Protein AF-A0A955JYQ6-F1 (afdb_monomer)

Radius of gyration: 24.67 Å; Cα contacts (8 Å, |Δi|>4): 157; chains: 1; bounding box: 58×27×74 Å

Foldseek 3Di:
DLVVVLVVLLVVLVVLLVVLVVVCVDPQCCDDPNVVLSVLLVVLSVLLSVLSVLVSLQCVLCVQLCCLLPVQPPDDPDLVSVLVSLVS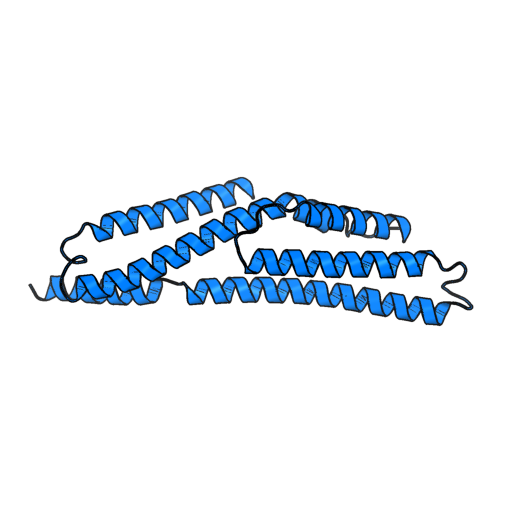SLVSLVSRPRRSNPLSVQLSVLSNVLSVVLNVLSVVLVPDPCCPPPCVVVNVVSVVVNVVSVVVNVVSVVVSVVVSVVSSVVSPSVVSVVVSVVVVVVVVVVD

Nearest PDB structures (foldseek):
  3ma9-assembly1_A  TM=2.637E-01  e=1.123E+00  Human immunodeficiency virus 1
  5xg2-assembly1_A  TM=2.713E-01  e=1.236E+00  Pyrococcus yayanosii CH1
  3zx6-assembly1_B  TM=3.551E-01  e=6.900E+00  Archaeoglobus fulgidus DSM 4304

Structure (mmCIF, N/CA/C/O backbone):
data_AF-A0A955JYQ6-F1
#
_entry.id   AF-A0A955JYQ6-F1
#
loop_
_atom_site.group_PDB
_atom_site.id
_atom_site.type_symbol
_atom_site.label_atom_id
_atom_site.label_alt_id
_atom_site.label_comp_id
_atom_site.label_asym_id
_atom_site.label_entity_id
_atom_site.label_seq_id
_atom_site.pdbx_PDB_ins_code
_atom_site.Cartn_x
_atom_site.Cartn_y
_atom_site.Cartn_z
_atom_site.occupancy
_atom_site.B_iso_or_equiv
_atom_site.auth_seq_id
_atom_site.auth_comp_id
_atom_site.auth_asym_id
_atom_site.auth_atom_id
_atom_site.pdbx_PDB_model_num
ATOM 1 N N . MET A 1 1 ? 5.463 18.786 4.053 1.00 80.88 1 MET A N 1
ATOM 2 C CA . MET A 1 1 ? 4.028 18.422 4.019 1.00 80.88 1 MET A CA 1
ATOM 3 C C . MET A 1 1 ? 3.867 16.965 4.426 1.00 80.88 1 MET A C 1
ATOM 5 O O . MET A 1 1 ? 3.330 16.742 5.495 1.00 80.88 1 MET A O 1
ATOM 9 N N . PHE A 1 2 ? 4.490 16.024 3.705 1.00 86.19 2 PHE A N 1
ATOM 10 C CA . PHE A 1 2 ? 4.443 14.586 4.009 1.00 86.19 2 PHE A CA 1
ATOM 11 C C . PHE A 1 2 ? 4.731 14.203 5.473 1.00 86.19 2 PHE A C 1
ATOM 13 O O . PHE A 1 2 ? 3.925 13.520 6.092 1.00 86.19 2 PHE A O 1
ATOM 20 N N . GLU A 1 3 ? 5.832 14.680 6.061 1.00 88.19 3 GLU A N 1
ATOM 21 C CA . GLU A 1 3 ? 6.167 14.360 7.461 1.00 88.19 3 GLU A CA 1
ATOM 22 C C . GLU A 1 3 ? 5.107 14.853 8.461 1.00 88.19 3 GLU A C 1
ATOM 24 O O . GLU A 1 3 ? 4.821 14.177 9.450 1.00 88.19 3 GLU A O 1
ATOM 29 N N . ASN A 1 4 ? 4.487 16.009 8.191 1.00 91.38 4 ASN A N 1
ATOM 30 C CA . ASN A 1 4 ? 3.400 16.533 9.019 1.00 91.38 4 ASN A CA 1
ATOM 31 C C . ASN A 1 4 ? 2.146 15.661 8.888 1.00 91.38 4 ASN A C 1
ATOM 33 O O . ASN A 1 4 ? 1.488 15.409 9.894 1.0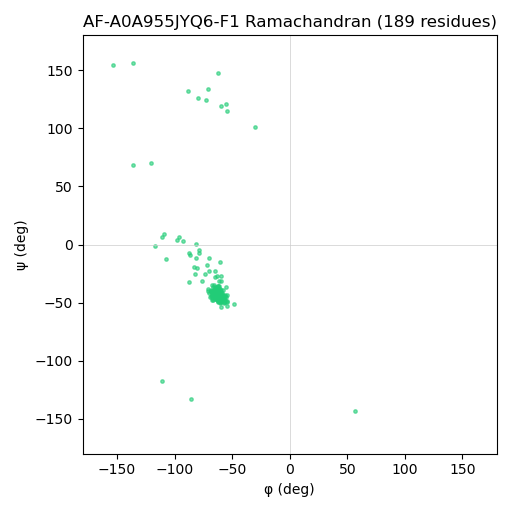0 91.38 4 ASN A O 1
ATOM 37 N N . ASP A 1 5 ? 1.848 15.170 7.683 1.00 90.75 5 ASP A N 1
ATOM 38 C CA . ASP A 1 5 ? 0.702 14.292 7.426 1.00 90.75 5 ASP A CA 1
ATOM 39 C C . ASP A 1 5 ? 0.895 12.925 8.104 1.00 90.75 5 ASP A C 1
ATOM 41 O O . ASP A 1 5 ? -0.004 12.435 8.786 1.00 90.75 5 ASP A O 1
ATOM 45 N N . VAL A 1 6 ? 2.100 12.346 8.009 1.00 91.62 6 VAL A N 1
ATOM 46 C CA . VAL A 1 6 ? 2.487 11.115 8.721 1.00 91.62 6 VAL A CA 1
ATOM 47 C C . VAL A 1 6 ? 2.349 11.290 10.232 1.00 91.62 6 VAL A C 1
ATOM 49 O O . VAL A 1 6 ? 1.795 10.425 10.915 1.00 91.62 6 VAL A O 1
ATOM 52 N N . LYS A 1 7 ? 2.827 12.416 10.771 1.00 92.50 7 LYS A N 1
ATOM 53 C CA . LYS A 1 7 ? 2.705 12.726 12.197 1.00 92.50 7 LYS A CA 1
ATOM 54 C C . LYS A 1 7 ? 1.239 12.842 12.621 1.00 92.50 7 LYS A C 1
ATOM 56 O O . LYS A 1 7 ? 0.848 12.198 13.591 1.00 92.50 7 LYS A O 1
ATOM 61 N N . ALA A 1 8 ? 0.433 13.605 11.884 1.00 94.50 8 ALA A N 1
ATOM 62 C CA . ALA A 1 8 ? -0.986 13.783 12.177 1.00 94.50 8 ALA A CA 1
ATOM 63 C C . ALA A 1 8 ? -1.753 12.450 12.138 1.00 94.50 8 ALA A C 1
ATOM 65 O O . ALA A 1 8 ? -2.573 12.183 13.016 1.00 94.50 8 ALA A O 1
ATOM 66 N N . ALA A 1 9 ? -1.447 11.580 11.169 1.00 93.06 9 ALA A N 1
ATOM 67 C CA . ALA A 1 9 ? -2.050 10.255 11.070 1.00 93.06 9 ALA A CA 1
ATOM 68 C C . ALA A 1 9 ? -1.712 9.371 12.287 1.00 93.06 9 ALA A C 1
ATOM 70 O O . ALA A 1 9 ? -2.611 8.759 12.867 1.00 93.06 9 ALA A O 1
ATOM 71 N N . ARG A 1 10 ? -0.448 9.363 12.741 1.00 93.44 10 ARG A N 1
ATOM 72 C CA . ARG A 1 10 ? -0.033 8.629 13.956 1.00 93.44 10 ARG A CA 1
ATOM 73 C C . ARG A 1 10 ? -0.707 9.156 15.218 1.00 93.44 10 ARG A C 1
ATOM 75 O O . ARG A 1 10 ? -1.141 8.373 16.063 1.00 93.44 10 ARG A O 1
ATOM 82 N N . GLU A 1 11 ? -0.796 10.477 15.358 1.00 95.62 11 GLU A N 1
ATOM 83 C CA . GLU A 1 11 ? -1.472 11.112 16.493 1.00 95.62 11 GLU A CA 1
ATOM 84 C C . GLU A 1 11 ? -2.963 10.745 16.524 1.00 95.62 11 GLU A C 1
ATOM 86 O O . GLU A 1 11 ? -3.491 10.405 17.584 1.00 95.62 11 GLU A O 1
ATOM 91 N N . ALA A 1 12 ? -3.628 10.727 15.365 1.00 94.81 12 ALA A N 1
ATOM 92 C CA . ALA A 1 12 ? -5.022 10.309 15.248 1.00 94.81 12 ALA A CA 1
ATOM 93 C C . ALA A 1 12 ? -5.223 8.825 15.604 1.00 94.81 12 ALA A C 1
ATOM 95 O O . ALA A 1 12 ? -6.104 8.515 16.408 1.00 94.81 12 ALA A O 1
ATOM 96 N N . ALA A 1 13 ? -4.392 7.918 15.076 1.00 93.25 13 ALA A N 1
ATOM 97 C CA . ALA A 1 13 ? -4.449 6.488 15.398 1.00 93.25 13 ALA A CA 1
ATOM 98 C C . ALA A 1 13 ? -4.235 6.235 16.903 1.00 93.25 13 ALA A C 1
ATOM 100 O O . ALA A 1 13 ? -5.007 5.517 17.545 1.00 93.25 13 ALA A O 1
ATOM 101 N N . THR A 1 14 ? -3.256 6.924 17.499 1.00 94.25 14 THR A N 1
ATOM 102 C CA . THR A 1 14 ? -2.976 6.868 18.943 1.00 94.25 14 THR A CA 1
ATOM 103 C C . THR A 1 14 ? -4.163 7.362 19.769 1.00 94.25 14 THR A C 1
ATOM 105 O O . THR A 1 14 ? -4.529 6.744 20.771 1.00 94.25 14 THR A O 1
ATOM 108 N 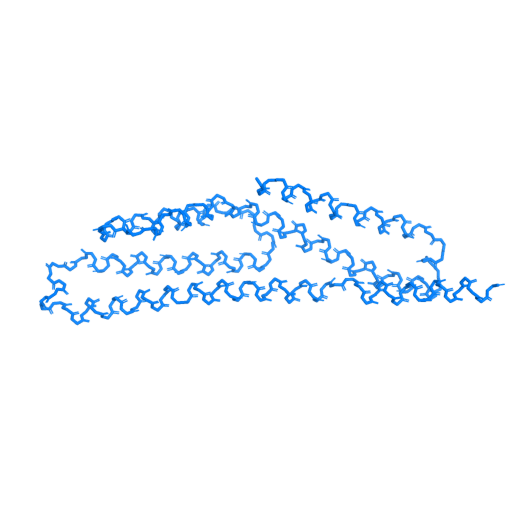N . LYS A 1 15 ? -4.796 8.463 19.348 1.00 96.44 15 LYS A N 1
ATOM 109 C CA . LYS A 1 15 ? -5.973 9.014 20.023 1.00 96.44 15 LYS A CA 1
ATOM 110 C C . LYS A 1 15 ? -7.153 8.042 19.980 1.00 96.44 15 LYS A C 1
ATOM 112 O O . LYS A 1 15 ? -7.737 7.783 21.026 1.00 96.44 15 LYS A O 1
ATOM 117 N N . VAL A 1 16 ? -7.458 7.465 18.815 1.00 94.94 16 VAL A N 1
ATOM 118 C CA . VAL A 1 16 ? -8.533 6.466 18.658 1.00 94.94 16 VAL A CA 1
ATOM 119 C C . VAL A 1 16 ? -8.301 5.266 19.575 1.00 94.94 16 VAL A C 1
ATOM 121 O O . VAL A 1 16 ? -9.221 4.831 20.268 1.00 94.94 16 VAL A O 1
ATOM 124 N N . LYS A 1 17 ? -7.064 4.761 19.633 1.00 94.38 17 LYS A N 1
ATOM 125 C CA . LYS A 1 17 ? -6.692 3.661 20.528 1.00 94.38 17 LYS A CA 1
ATOM 126 C C . LYS A 1 17 ? -6.933 4.013 22.000 1.00 94.38 17 LYS A C 1
ATOM 128 O O . LYS A 1 17 ? -7.592 3.253 22.704 1.00 94.38 17 LYS A O 1
ATOM 133 N N . SER A 1 18 ? -6.457 5.178 22.439 1.00 95.69 18 SER A N 1
ATOM 134 C CA . SER A 1 18 ? -6.624 5.660 23.817 1.00 95.69 18 SER A CA 1
ATOM 135 C C . SER A 1 18 ? -8.100 5.846 24.195 1.00 95.69 18 SER A C 1
ATOM 137 O O . SER A 1 18 ? -8.554 5.350 25.225 1.00 95.69 18 SER A O 1
ATOM 139 N N . GLU A 1 19 ? -8.895 6.484 23.332 1.00 95.75 19 GLU A N 1
ATOM 140 C CA . GLU A 1 19 ? -10.331 6.679 23.570 1.00 95.75 19 GLU A CA 1
ATOM 141 C C . GLU A 1 19 ? -11.095 5.345 23.621 1.00 95.75 19 GLU A C 1
ATOM 143 O O . GLU A 1 19 ? -11.983 5.173 24.461 1.00 95.75 19 GLU A O 1
ATOM 148 N N . ASN A 1 20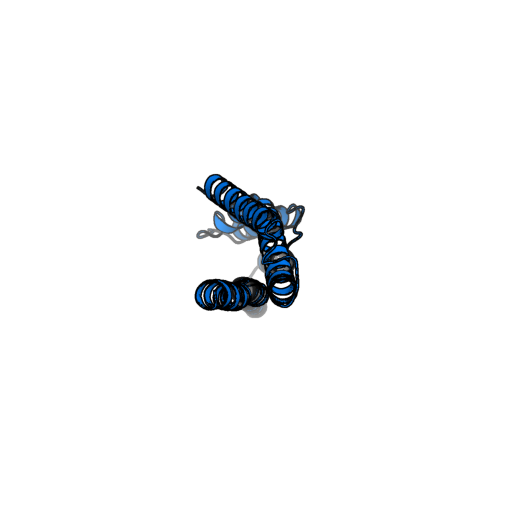 ? -10.723 4.369 22.785 1.00 95.12 20 ASN A N 1
ATOM 149 C CA . ASN A 1 20 ? -11.289 3.020 22.838 1.00 95.12 20 ASN A CA 1
ATOM 150 C C . ASN A 1 20 ? -10.944 2.297 24.154 1.00 95.12 20 ASN A C 1
ATOM 152 O O . ASN A 1 20 ? -11.800 1.614 24.725 1.00 95.12 20 ASN A O 1
ATOM 156 N N . GLU A 1 21 ? -9.718 2.453 24.660 1.00 95.25 21 GLU A N 1
ATOM 157 C CA . GLU A 1 21 ? -9.300 1.903 25.955 1.00 95.25 21 GLU A CA 1
ATOM 158 C C . GLU A 1 21 ? -10.070 2.533 27.126 1.00 95.25 21 GLU A C 1
ATOM 160 O O . GLU A 1 21 ? -10.522 1.809 28.017 1.00 95.25 21 GLU A O 1
ATOM 165 N N . GLU A 1 22 ? -10.283 3.854 27.119 1.00 96.50 22 GLU A N 1
ATOM 166 C CA . GLU A 1 22 ? -11.109 4.537 28.126 1.00 96.50 22 GLU A CA 1
ATOM 167 C C . GLU A 1 22 ? -12.573 4.087 28.071 1.00 96.50 22 GLU A C 1
ATOM 169 O O . GLU A 1 22 ? -13.168 3.791 29.113 1.00 96.50 22 GLU A O 1
ATOM 174 N N . LEU A 1 23 ? -13.146 3.953 26.868 1.00 94.50 23 LEU A N 1
ATOM 175 C CA . LEU A 1 23 ? -14.497 3.418 26.686 1.00 94.50 23 LEU A CA 1
ATOM 176 C C . LEU A 1 23 ? -14.621 2.037 27.340 1.00 94.50 23 LEU A C 1
ATOM 178 O O . LEU A 1 23 ? -15.554 1.803 28.111 1.00 94.50 23 LEU A O 1
ATOM 182 N N . GLY A 1 24 ? -13.636 1.161 27.126 1.00 95.19 24 GLY A N 1
ATOM 183 C CA . GLY A 1 24 ? -13.585 -0.186 27.696 1.00 95.19 24 GLY A CA 1
ATOM 184 C C . GLY A 1 24 ? -13.572 -0.252 29.225 1.00 95.19 24 GLY A C 1
ATOM 185 O O . GLY A 1 24 ? -13.853 -1.311 29.792 1.00 95.19 24 GLY A O 1
ATOM 186 N N . LYS A 1 25 ? -13.300 0.856 29.926 1.00 95.56 25 LYS A N 1
ATOM 187 C CA . LYS A 1 25 ? -13.354 0.919 31.397 1.00 95.56 25 LYS A CA 1
ATOM 188 C C . LYS A 1 25 ? -14.777 1.088 31.927 1.00 95.56 25 LYS A C 1
ATOM 190 O O . LYS A 1 25 ? -15.033 0.749 33.088 1.00 95.56 25 LYS A O 1
ATOM 195 N N . LEU A 1 26 ? -15.717 1.563 31.107 1.00 94.44 26 LEU A N 1
ATOM 196 C CA . LEU A 1 26 ? -17.085 1.836 31.541 1.00 94.44 26 LEU A CA 1
ATOM 197 C C . LEU A 1 26 ? -17.856 0.542 31.823 1.00 94.44 26 LEU A C 1
ATOM 199 O O . LEU A 1 26 ? -17.904 -0.380 31.013 1.00 94.44 26 LEU A O 1
ATOM 203 N N . LYS A 1 27 ? -18.567 0.488 32.957 1.00 91.31 27 LYS A N 1
ATOM 204 C CA . LYS A 1 27 ? -19.385 -0.683 33.329 1.00 91.31 27 LYS A CA 1
ATOM 205 C C . LYS A 1 27 ? -20.408 -1.049 32.245 1.00 91.31 27 LYS A C 1
ATOM 207 O O . LYS A 1 27 ? -20.641 -2.231 32.016 1.00 91.31 27 LYS A O 1
ATOM 212 N N . ALA A 1 28 ? -20.990 -0.051 31.576 1.00 90.12 28 ALA A N 1
ATOM 213 C CA . ALA A 1 28 ? -22.018 -0.229 30.549 1.00 90.12 28 ALA A CA 1
ATOM 214 C C . ALA A 1 28 ? -21.555 -1.069 29.344 1.00 90.12 28 ALA A C 1
ATOM 216 O O . ALA A 1 28 ? -22.381 -1.738 28.727 1.00 90.12 28 ALA A O 1
ATOM 217 N N . VAL A 1 29 ? -20.249 -1.081 29.056 1.00 94.50 29 VAL A N 1
ATOM 218 C CA . VAL A 1 29 ? -19.649 -1.816 27.932 1.00 94.50 29 VAL A CA 1
ATOM 219 C C . VAL A 1 29 ? -18.813 -3.019 28.375 1.00 94.50 29 VAL A C 1
ATOM 221 O O . VAL A 1 29 ? -18.118 -3.627 27.574 1.00 94.50 29 VAL A O 1
ATOM 224 N N . ARG A 1 30 ? -18.866 -3.385 29.662 1.00 92.31 30 ARG A N 1
ATOM 225 C CA . ARG A 1 30 ? -18.117 -4.528 30.218 1.00 92.31 30 ARG A CA 1
ATOM 226 C C . ARG A 1 30 ? -18.984 -5.732 30.558 1.00 92.31 30 ARG A C 1
ATOM 228 O O . ARG A 1 30 ? -18.452 -6.798 30.850 1.00 92.31 30 ARG A O 1
ATOM 235 N N . VAL A 1 31 ? -20.306 -5.571 30.580 1.00 89.81 31 VAL A N 1
ATOM 236 C CA . VAL A 1 31 ? -21.237 -6.608 31.043 1.00 89.81 31 VAL A CA 1
ATOM 237 C C . VAL A 1 31 ? -22.437 -6.740 30.116 1.00 89.81 31 VAL A C 1
ATOM 239 O O . VAL A 1 31 ? -22.824 -5.789 29.435 1.00 89.81 31 VAL A O 1
ATOM 242 N N . GLY A 1 32 ? -23.058 -7.919 30.134 1.00 93.38 32 GLY A N 1
ATOM 243 C CA . GLY A 1 32 ? -24.284 -8.193 29.387 1.00 93.38 32 GLY A CA 1
ATOM 244 C C . GLY A 1 32 ? -24.138 -7.925 27.888 1.00 93.38 32 GLY A C 1
ATOM 245 O O . GLY A 1 32 ? -23.088 -8.174 27.299 1.00 93.38 32 GLY A O 1
ATOM 246 N N . GLU A 1 33 ? -25.203 -7.411 27.277 1.00 94.81 33 GLU A N 1
ATOM 247 C CA . GLU A 1 33 ? -25.252 -7.154 25.835 1.00 94.81 33 GLU A CA 1
ATOM 248 C C . GLU A 1 33 ? -24.303 -6.030 25.391 1.00 94.81 33 GLU A C 1
ATOM 250 O O . GLU A 1 33 ? -23.653 -6.148 24.356 1.00 94.81 33 GLU A O 1
ATOM 255 N N . GLY A 1 34 ? -24.116 -5.000 26.226 1.00 94.25 34 GLY A N 1
ATOM 256 C CA . GLY A 1 34 ? -23.144 -3.932 25.963 1.00 94.25 34 GLY A CA 1
ATOM 257 C C . GLY A 1 34 ? -21.709 -4.452 25.885 1.00 94.25 34 GLY A C 1
ATOM 258 O O . GLY A 1 34 ? -20.950 -4.022 25.023 1.00 94.25 34 GLY A O 1
ATOM 259 N N . GLY A 1 35 ? -21.360 -5.436 26.722 1.00 96.31 35 GLY A N 1
ATOM 260 C CA . GLY A 1 35 ? -20.070 -6.129 26.655 1.00 96.31 35 GLY A CA 1
ATOM 261 C C . GLY A 1 35 ? -19.841 -6.884 25.347 1.00 96.31 35 GLY A C 1
ATOM 262 O O . GLY A 1 35 ? -18.743 -6.838 24.797 1.00 96.31 35 GLY A O 1
ATOM 263 N N . LYS A 1 36 ? -20.876 -7.545 24.816 1.00 97.25 36 LYS A N 1
ATOM 264 C CA . LYS A 1 36 ? -20.775 -8.257 23.534 1.00 97.25 36 LYS A CA 1
ATOM 265 C C . LYS A 1 36 ? -20.585 -7.289 22.367 1.00 97.25 36 LYS A C 1
ATOM 267 O O . LYS A 1 36 ? -19.671 -7.486 21.574 1.00 97.25 36 LYS A O 1
ATOM 272 N N . LYS A 1 37 ? -21.400 -6.230 22.295 1.00 97.00 37 LYS A N 1
ATOM 273 C CA . LYS A 1 37 ? -21.316 -5.212 21.232 1.00 97.00 37 LYS A CA 1
ATOM 274 C C . LYS A 1 37 ? -19.988 -4.460 21.270 1.00 97.00 37 LYS A C 1
ATOM 276 O O . LYS A 1 37 ? -19.350 -4.282 20.237 1.00 97.00 37 LYS A O 1
ATOM 281 N N . TYR A 1 38 ? -19.514 -4.105 22.466 1.00 97.81 38 TYR A N 1
ATOM 282 C CA . TYR A 1 38 ? -18.207 -3.472 22.622 1.00 97.81 38 TYR A CA 1
ATOM 283 C C . TYR A 1 38 ? -17.055 -4.384 22.214 1.00 97.81 38 TYR A C 1
ATOM 285 O O . TYR A 1 38 ? -16.112 -3.898 21.606 1.00 97.81 38 TYR A O 1
ATOM 293 N N . LYS A 1 39 ? -17.127 -5.695 22.475 1.00 97.19 39 LYS A N 1
ATOM 294 C CA . LYS A 1 39 ? -16.105 -6.633 21.991 1.00 97.19 39 LYS A CA 1
ATOM 295 C C . LYS A 1 39 ? -15.981 -6.589 20.462 1.00 97.19 39 LYS A C 1
ATOM 297 O O . LYS A 1 39 ? -14.869 -6.465 19.964 1.00 97.19 39 LYS A O 1
ATOM 302 N N . VAL A 1 40 ? -17.105 -6.613 19.740 1.00 96.94 40 VAL A N 1
ATOM 303 C CA . VAL A 1 40 ? -17.122 -6.518 18.267 1.00 96.94 40 VAL A CA 1
ATOM 304 C C . VAL A 1 40 ? -16.560 -5.176 17.791 1.00 96.94 40 VAL A C 1
ATOM 306 O O . VAL A 1 40 ? -15.698 -5.139 16.915 1.00 96.94 40 VAL A O 1
ATOM 309 N N . PHE A 1 41 ? -17.006 -4.069 18.393 1.00 97.50 41 PHE A N 1
ATOM 310 C CA . PHE A 1 41 ? -16.479 -2.737 18.090 1.00 97.50 41 PHE A CA 1
ATOM 311 C C . PHE A 1 41 ? -14.969 -2.647 18.339 1.00 97.50 41 PHE A C 1
ATOM 313 O O . PHE A 1 41 ? -14.231 -2.184 17.472 1.00 97.50 41 PHE A O 1
ATOM 320 N N . LYS A 1 42 ? -14.498 -3.139 19.488 1.00 97.06 42 LYS A N 1
ATOM 321 C CA . LYS A 1 42 ? -13.084 -3.140 19.856 1.00 97.06 42 LYS A CA 1
ATOM 322 C C . LYS A 1 42 ? -12.245 -3.936 18.861 1.00 97.06 42 LYS A C 1
ATOM 324 O O . LYS A 1 42 ? -11.209 -3.437 18.446 1.00 97.06 42 LYS A O 1
ATOM 329 N N . GLU A 1 43 ? -12.688 -5.128 18.466 1.00 96.62 43 GLU A N 1
ATOM 330 C CA . GLU A 1 43 ? -11.983 -5.947 17.472 1.00 96.62 43 GLU A CA 1
ATOM 331 C C . GLU A 1 43 ? -11.830 -5.205 16.134 1.00 96.62 43 GLU A C 1
ATOM 333 O O . GLU A 1 43 ? -10.747 -5.216 15.551 1.00 96.62 43 GLU A O 1
ATOM 338 N N . LYS A 1 44 ? -12.872 -4.492 15.677 1.00 96.69 44 LYS A N 1
ATOM 339 C CA . LYS A 1 44 ? -12.799 -3.658 14.464 1.00 96.69 44 LYS A CA 1
ATOM 340 C C . LYS A 1 44 ? -11.872 -2.454 14.625 1.00 96.69 44 LYS A C 1
ATOM 342 O O . LYS A 1 44 ? -11.067 -2.197 13.738 1.00 96.69 44 LYS A O 1
ATOM 347 N N . VAL A 1 45 ? -11.940 -1.743 15.751 1.00 97.12 45 VAL A N 1
ATOM 348 C CA . VAL A 1 45 ? -11.042 -0.607 16.024 1.00 97.12 45 VAL A CA 1
ATOM 349 C C . VAL A 1 45 ? -9.586 -1.056 16.090 1.00 97.12 45 VAL A C 1
ATOM 351 O O . VAL A 1 45 ? -8.734 -0.407 15.493 1.00 97.12 45 VAL A O 1
ATOM 354 N N . ASP A 1 46 ? -9.295 -2.158 16.781 1.00 96.19 46 ASP A N 1
ATOM 355 C CA . ASP A 1 46 ? -7.935 -2.685 16.894 1.00 96.19 46 ASP A CA 1
ATOM 356 C C . ASP A 1 46 ? -7.387 -3.073 15.508 1.00 96.19 46 ASP A C 1
ATOM 358 O O . ASP A 1 46 ? -6.254 -2.722 15.182 1.00 96.19 46 ASP A O 1
ATOM 362 N N . ALA A 1 47 ? -8.201 -3.726 14.668 1.00 96.44 47 ALA A N 1
ATOM 363 C CA . ALA A 1 47 ? -7.829 -4.067 13.294 1.00 96.44 47 ALA A CA 1
ATOM 364 C C . ALA A 1 47 ? -7.595 -2.821 12.421 1.00 96.44 47 ALA A C 1
ATOM 366 O O . ALA A 1 47 ? -6.598 -2.756 11.703 1.00 96.44 47 ALA A O 1
ATOM 367 N N . TYR A 1 48 ? -8.472 -1.817 12.513 1.00 95.75 48 TYR A N 1
ATOM 368 C CA . TYR A 1 48 ? -8.332 -0.551 11.790 1.00 95.75 48 TYR A CA 1
ATOM 369 C C . TYR A 1 48 ? -7.059 0.199 12.193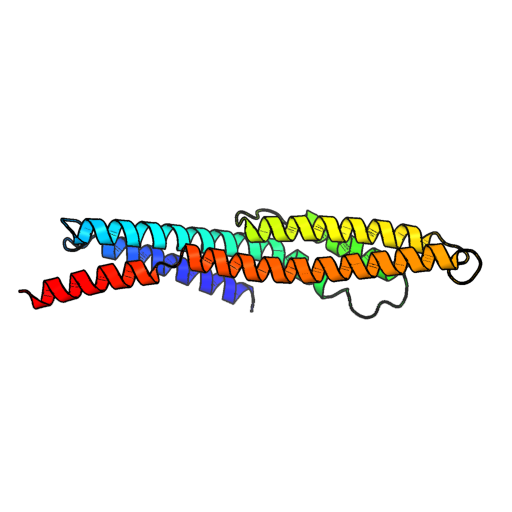 1.00 95.75 48 TYR A C 1
ATOM 371 O O . TYR A 1 48 ? -6.291 0.624 11.332 1.00 95.75 48 TYR A O 1
ATOM 379 N N . VAL A 1 49 ? -6.809 0.344 13.499 1.00 95.69 49 VAL A N 1
ATOM 380 C CA . VAL A 1 49 ? -5.617 1.034 14.016 1.00 95.69 49 VAL A CA 1
ATOM 381 C C . VAL A 1 49 ? -4.347 0.305 13.586 1.00 95.69 49 VAL A C 1
ATOM 383 O O . VAL A 1 49 ? -3.434 0.957 13.092 1.00 95.69 49 VAL A O 1
ATOM 386 N N . GLN A 1 50 ? -4.310 -1.027 13.694 1.00 95.44 50 GLN A N 1
ATOM 387 C CA . GLN A 1 50 ? -3.167 -1.820 13.237 1.00 95.44 50 GLN A CA 1
ATOM 388 C C . GLN A 1 50 ? -2.907 -1.625 11.737 1.00 95.44 50 GLN A C 1
ATOM 390 O O . GLN A 1 50 ? -1.773 -1.367 11.341 1.00 95.44 50 GLN A O 1
ATOM 395 N N . TYR A 1 51 ? -3.953 -1.691 10.908 1.00 95.75 51 TYR A N 1
ATOM 396 C CA . TYR A 1 51 ? -3.825 -1.487 9.467 1.00 95.75 51 TYR A CA 1
ATOM 397 C C . TYR A 1 51 ? -3.278 -0.094 9.126 1.00 95.75 51 TYR A C 1
ATOM 399 O O . TYR A 1 51 ? -2.385 0.032 8.286 1.00 95.75 51 TYR A O 1
ATOM 407 N N . VAL A 1 52 ? -3.785 0.951 9.790 1.00 94.38 52 VAL A N 1
ATOM 408 C CA . VAL A 1 52 ? -3.323 2.334 9.607 1.00 94.38 52 VAL A CA 1
ATOM 409 C C . VAL A 1 52 ? -1.876 2.506 10.066 1.00 94.38 52 VAL A C 1
ATOM 411 O O . VAL A 1 52 ? -1.094 3.127 9.349 1.00 94.38 52 VAL A O 1
ATOM 414 N N . ASP A 1 53 ? -1.492 1.944 11.212 1.00 94.69 53 ASP A N 1
ATOM 415 C CA . ASP A 1 53 ? -0.111 1.998 11.701 1.00 94.69 53 ASP A CA 1
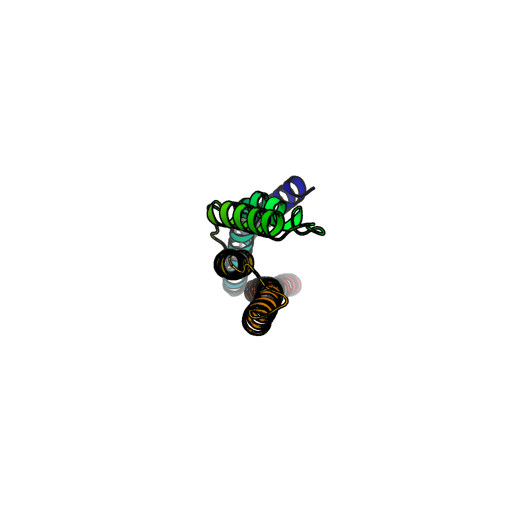ATOM 416 C C . ASP A 1 53 ? 0.851 1.324 10.709 1.00 94.69 53 ASP A C 1
ATOM 418 O O . ASP A 1 53 ? 1.859 1.922 10.314 1.00 94.69 53 ASP A O 1
ATOM 422 N N . ASP A 1 54 ? 0.500 0.132 10.220 1.00 96.38 54 ASP A N 1
ATOM 423 C CA . ASP A 1 54 ? 1.284 -0.585 9.213 1.00 96.38 54 ASP A CA 1
ATOM 424 C C . ASP A 1 54 ? 1.365 0.199 7.898 1.00 96.38 54 ASP A C 1
ATOM 426 O O . ASP A 1 54 ? 2.429 0.265 7.268 1.00 96.38 54 ASP A O 1
ATOM 430 N N . LEU A 1 55 ? 0.257 0.819 7.474 1.00 95.44 55 LEU A N 1
ATOM 431 C CA . LEU A 1 55 ? 0.206 1.657 6.278 1.00 95.44 55 LEU A CA 1
ATOM 432 C C . LEU A 1 55 ? 1.135 2.864 6.420 1.00 95.44 55 LEU A C 1
ATOM 434 O O . LEU A 1 55 ? 1.914 3.139 5.511 1.00 95.44 55 LEU A O 1
ATOM 438 N N . ILE A 1 56 ? 1.113 3.547 7.567 1.00 94.44 56 ILE A N 1
ATOM 439 C CA . ILE A 1 56 ? 1.984 4.693 7.843 1.00 94.44 56 ILE A CA 1
ATOM 440 C C . ILE A 1 56 ? 3.457 4.283 7.791 1.00 94.44 56 ILE A C 1
ATOM 442 O O . ILE A 1 56 ? 4.257 4.969 7.151 1.00 94.44 56 ILE A O 1
ATOM 446 N N . VAL A 1 57 ? 3.833 3.187 8.459 1.00 94.75 57 VAL A N 1
ATOM 447 C CA . VAL A 1 57 ? 5.218 2.682 8.444 1.00 94.75 57 VAL A CA 1
ATOM 448 C C . VAL A 1 57 ? 5.652 2.376 7.013 1.00 94.75 57 VAL A C 1
ATOM 450 O O . VAL A 1 57 ? 6.699 2.850 6.568 1.00 94.75 57 VAL A O 1
ATOM 453 N N . SER A 1 58 ? 4.806 1.666 6.268 1.00 96.00 58 SER A N 1
ATOM 454 C CA . SER A 1 58 ? 5.111 1.240 4.903 1.00 96.00 58 SER A CA 1
ATOM 455 C C . SER A 1 58 ? 5.214 2.424 3.943 1.00 96.00 58 SER A C 1
ATOM 457 O O . SER A 1 58 ? 6.201 2.535 3.223 1.00 96.00 58 SER A O 1
ATOM 459 N N . VAL A 1 59 ? 4.261 3.359 3.962 1.00 92.81 59 VAL A N 1
ATOM 460 C CA . VAL A 1 59 ? 4.289 4.553 3.101 1.00 92.81 59 VAL A CA 1
ATOM 461 C C . VAL A 1 59 ? 5.506 5.424 3.417 1.00 92.81 59 VAL A C 1
ATOM 463 O O . VAL A 1 59 ? 6.186 5.877 2.497 1.00 92.81 59 VAL A O 1
ATOM 466 N N . ASN A 1 60 ? 5.844 5.598 4.698 1.00 92.31 60 ASN A N 1
ATOM 467 C CA . ASN A 1 60 ? 7.051 6.318 5.102 1.00 92.31 60 ASN A CA 1
ATOM 468 C C . ASN A 1 60 ? 8.328 5.640 4.582 1.00 92.31 60 ASN A C 1
ATOM 470 O O . ASN A 1 60 ? 9.228 6.328 4.113 1.00 92.31 60 ASN A O 1
ATOM 474 N N . SER A 1 61 ? 8.390 4.304 4.595 1.00 92.88 61 SER A N 1
ATOM 475 C CA . SER A 1 61 ? 9.529 3.552 4.043 1.00 92.88 61 SER A CA 1
ATOM 476 C C . SER A 1 61 ? 9.685 3.708 2.524 1.00 92.88 61 SER A C 1
ATOM 478 O O . SER A 1 61 ? 10.795 3.627 2.008 1.00 92.88 61 SER A O 1
ATOM 480 N N . THR A 1 62 ? 8.584 3.956 1.806 1.00 92.94 62 THR A N 1
ATOM 481 C CA . THR A 1 62 ? 8.582 4.128 0.343 1.00 92.94 62 THR A CA 1
ATOM 482 C C . THR A 1 62 ? 8.846 5.560 -0.113 1.00 92.94 62 THR A C 1
ATOM 484 O O . THR A 1 62 ? 8.967 5.802 -1.313 1.00 92.94 62 THR A O 1
ATOM 487 N N . TYR A 1 63 ? 8.907 6.520 0.813 1.00 89.19 63 TYR A N 1
ATOM 488 C CA . TYR A 1 63 ? 8.915 7.942 0.473 1.00 89.19 63 TYR A CA 1
ATOM 489 C C . TYR A 1 63 ? 10.140 8.351 -0.356 1.00 89.19 63 TYR A C 1
ATOM 491 O O . TYR A 1 63 ? 9.986 9.007 -1.383 1.00 89.19 63 TYR A O 1
ATOM 499 N N . GLU A 1 64 ? 11.335 7.896 0.028 1.00 85.88 64 GLU A N 1
ATOM 500 C CA . GLU A 1 64 ? 12.570 8.177 -0.721 1.00 85.88 64 GLU A CA 1
ATOM 501 C C . GLU A 1 64 ? 12.507 7.597 -2.143 1.00 85.88 64 GLU A C 1
ATOM 503 O O . GLU A 1 64 ? 12.822 8.279 -3.119 1.00 85.88 64 GLU A O 1
ATOM 508 N N . ALA A 1 65 ? 12.001 6.367 -2.285 1.00 90.50 65 ALA A N 1
ATOM 509 C CA . ALA A 1 65 ? 11.836 5.730 -3.587 1.00 90.50 65 ALA A CA 1
ATOM 510 C C . ALA A 1 65 ? 10.822 6.462 -4.477 1.00 90.50 65 ALA A C 1
ATOM 512 O O . ALA A 1 65 ? 11.041 6.596 -5.679 1.00 90.50 65 ALA A O 1
ATOM 513 N N . LYS A 1 66 ? 9.727 6.984 -3.907 1.00 85.50 66 LYS A N 1
ATOM 514 C CA . LYS A 1 66 ? 8.743 7.780 -4.655 1.00 85.50 66 LYS A CA 1
ATOM 515 C C . LYS A 1 66 ? 9.397 8.990 -5.322 1.00 85.50 66 LYS A C 1
ATOM 517 O O . LYS A 1 66 ? 9.114 9.245 -6.494 1.00 85.50 66 LYS A O 1
ATOM 522 N N . ASP A 1 67 ? 10.228 9.730 -4.596 1.00 80.19 67 ASP A N 1
ATOM 523 C CA . ASP A 1 67 ? 10.878 10.926 -5.134 1.00 80.19 67 ASP A CA 1
ATOM 524 C C . ASP A 1 67 ? 11.842 10.554 -6.269 1.00 80.19 6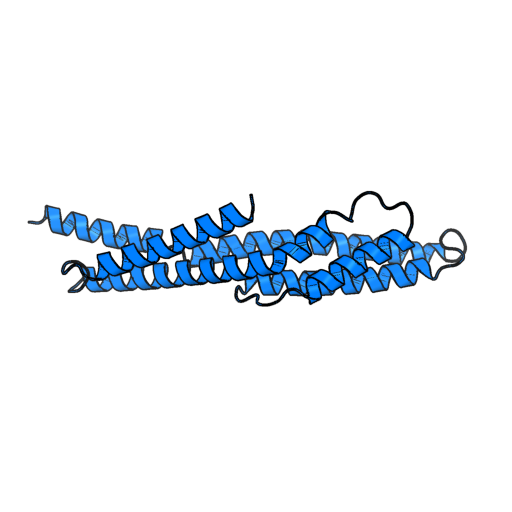7 ASP A C 1
ATOM 526 O O . ASP A 1 67 ? 11.810 11.175 -7.337 1.00 80.19 67 ASP A O 1
ATOM 530 N N . GLU A 1 68 ? 12.613 9.476 -6.117 1.00 83.81 68 GLU A N 1
ATOM 531 C CA . GLU A 1 68 ? 13.511 9.002 -7.176 1.00 83.81 68 GLU A CA 1
ATOM 532 C C . GLU A 1 68 ? 12.760 8.551 -8.439 1.00 83.81 68 GLU A C 1
ATOM 534 O O . GLU A 1 68 ? 13.143 8.888 -9.564 1.00 83.81 68 GLU A O 1
ATOM 539 N N . CYS A 1 69 ? 11.632 7.862 -8.269 1.00 86.06 69 CYS A N 1
ATOM 540 C CA . CYS A 1 69 ? 10.810 7.374 -9.373 1.00 86.06 69 CYS A CA 1
ATOM 541 C C . CYS A 1 69 ? 9.957 8.468 -10.044 1.00 86.06 69 CYS A C 1
ATOM 543 O O . CYS A 1 69 ? 9.696 8.396 -11.247 1.00 86.06 69 CYS A O 1
ATOM 545 N N . GLY A 1 70 ? 9.518 9.487 -9.295 1.00 71.00 70 GLY A N 1
ATOM 546 C CA . GLY A 1 70 ? 8.628 10.551 -9.776 1.00 71.00 70 GLY A CA 1
ATOM 547 C C . GLY A 1 70 ? 9.342 11.740 -10.426 1.00 71.00 70 GLY A C 1
ATOM 548 O O . GLY A 1 70 ? 8.814 12.340 -11.360 1.00 71.00 70 GLY A O 1
ATOM 549 N N . THR A 1 71 ? 10.554 12.077 -9.980 1.00 56.78 71 THR A N 1
ATOM 550 C CA . THR A 1 71 ? 11.246 13.308 -10.417 1.00 56.78 71 THR A CA 1
ATOM 551 C C . THR A 1 71 ? 11.989 13.131 -11.751 1.00 56.78 71 THR A C 1
ATOM 553 O O . THR A 1 71 ? 12.290 14.105 -12.444 1.00 56.78 71 THR A O 1
ATOM 556 N N . ARG A 1 72 ? 12.268 11.882 -12.153 1.00 57.59 72 ARG A N 1
ATOM 557 C CA . ARG A 1 72 ? 13.203 11.557 -13.247 1.00 57.59 72 ARG A CA 1
ATOM 558 C C . ARG A 1 72 ? 12.546 10.993 -14.515 1.00 57.59 72 ARG A C 1
ATOM 560 O O . ARG A 1 72 ? 13.246 10.608 -15.446 1.00 57.59 72 ARG A O 1
ATOM 567 N N . THR A 1 73 ? 11.219 10.956 -14.603 1.00 51.41 73 THR A N 1
ATOM 568 C CA . THR A 1 73 ? 10.488 10.495 -15.805 1.00 51.41 73 THR A CA 1
ATOM 569 C C . THR A 1 73 ? 10.124 11.624 -16.778 1.00 51.41 73 THR A C 1
ATOM 571 O O . THR A 1 73 ? 9.502 11.375 -17.811 1.00 51.41 73 THR A O 1
ATOM 574 N N . SER A 1 74 ? 10.547 12.862 -16.496 1.00 50.16 74 SER A N 1
ATOM 575 C CA . SER A 1 74 ? 10.439 13.987 -17.429 1.00 50.16 74 SER A CA 1
ATOM 576 C C . SER A 1 74 ? 11.257 13.736 -18.705 1.00 50.16 74 SER A C 1
ATOM 578 O O . SER A 1 74 ? 12.275 13.050 -18.675 1.00 50.16 74 SER A O 1
ATOM 580 N N . ILE A 1 75 ? 10.759 14.262 -19.832 1.00 55.12 75 ILE A N 1
ATOM 581 C CA . ILE A 1 75 ? 11.251 14.101 -21.215 1.00 55.12 75 ILE A CA 1
ATOM 582 C C . ILE A 1 75 ? 12.775 13.893 -21.266 1.00 55.12 75 ILE A C 1
ATOM 584 O O . ILE A 1 75 ? 13.557 14.837 -21.166 1.00 55.12 75 ILE A O 1
ATOM 588 N N . VAL A 1 76 ? 13.201 12.641 -21.436 1.00 64.56 76 VAL A N 1
ATOM 589 C CA . VAL A 1 76 ? 14.616 12.277 -21.550 1.00 64.56 76 VAL A CA 1
ATOM 590 C C . VAL A 1 76 ? 15.060 12.344 -23.006 1.00 64.56 76 VAL A C 1
ATOM 592 O O . VAL A 1 76 ? 14.421 11.797 -23.900 1.00 64.56 76 VAL A O 1
ATOM 595 N N . SER A 1 77 ? 16.193 12.997 -23.250 1.00 67.81 77 SER A N 1
ATOM 596 C CA . SER A 1 77 ? 16.727 13.232 -24.597 1.00 67.81 77 SER A CA 1
ATOM 597 C C . SER A 1 77 ? 17.447 12.025 -25.212 1.00 67.81 77 SER A C 1
ATOM 599 O O . SER A 1 77 ? 17.831 12.076 -26.378 1.00 67.81 77 SER A O 1
ATOM 601 N N . SER A 1 78 ? 17.664 10.937 -24.456 1.00 81.62 78 SER A N 1
ATOM 602 C CA . SER A 1 78 ? 18.348 9.736 -24.955 1.00 81.62 78 SER A CA 1
ATOM 603 C C . SER A 1 78 ? 17.950 8.453 -24.222 1.00 81.62 78 SER A C 1
ATOM 605 O O . SER A 1 78 ? 17.607 8.471 -23.038 1.00 81.62 78 SER A O 1
ATOM 607 N N . ILE A 1 79 ? 18.097 7.314 -24.911 1.00 81.75 79 ILE A N 1
ATOM 608 C CA . ILE A 1 79 ? 17.876 5.971 -24.348 1.00 81.75 79 ILE A CA 1
ATO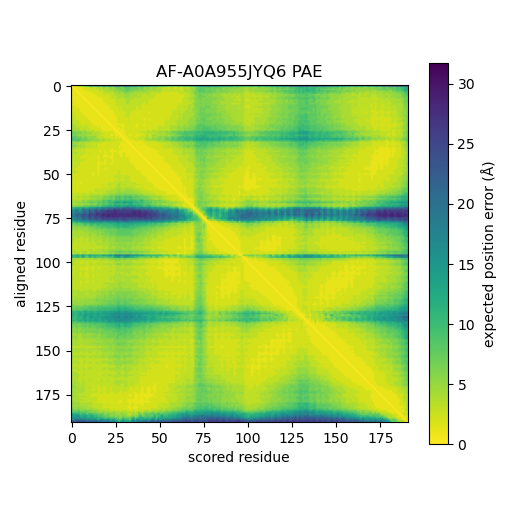M 609 C C . ILE A 1 79 ? 18.807 5.675 -23.160 1.00 81.75 79 ILE A C 1
ATOM 611 O O . ILE A 1 79 ? 18.413 4.998 -22.217 1.00 81.75 79 ILE A O 1
ATOM 615 N N . LYS A 1 80 ? 20.022 6.244 -23.162 1.00 84.06 80 LYS A N 1
ATOM 616 C CA . LYS A 1 80 ? 20.997 6.098 -22.073 1.00 84.06 80 LYS A CA 1
ATOM 617 C C . LYS A 1 80 ? 20.532 6.802 -20.798 1.00 84.06 80 LYS A C 1
ATOM 619 O O . LYS A 1 80 ? 20.639 6.230 -19.719 1.00 84.06 80 LYS A O 1
ATOM 624 N N . GLN A 1 81 ? 20.009 8.025 -20.920 1.00 84.75 81 GLN A N 1
ATOM 625 C CA . GLN A 1 81 ? 19.458 8.744 -19.770 1.00 84.75 81 GLN A CA 1
ATOM 626 C C . GLN A 1 81 ? 18.182 8.066 -19.260 1.00 84.75 81 GLN A C 1
ATOM 628 O O . GLN A 1 81 ? 18.016 7.923 -18.055 1.00 84.75 81 GLN A O 1
ATOM 633 N N . TYR A 1 82 ? 17.324 7.590 -20.169 1.00 85.75 82 TYR A N 1
ATOM 634 C CA . TYR A 1 82 ? 16.138 6.818 -19.802 1.00 85.75 82 TYR A CA 1
ATOM 635 C C . TYR A 1 82 ? 16.494 5.574 -18.982 1.00 85.75 82 TYR A C 1
ATOM 637 O O . TYR A 1 82 ? 15.941 5.372 -17.903 1.00 85.75 82 TYR A O 1
ATOM 645 N N . LYS A 1 83 ? 17.464 4.783 -19.464 1.00 88.31 83 LYS A N 1
ATOM 646 C CA . LYS A 1 83 ? 17.970 3.596 -18.769 1.00 88.31 83 LYS A CA 1
ATOM 647 C C . LYS A 1 83 ? 18.424 3.936 -17.353 1.00 88.31 83 LYS A C 1
ATOM 649 O O . LYS A 1 83 ? 17.953 3.325 -16.401 1.00 88.31 83 LYS A O 1
ATOM 654 N N . ARG A 1 84 ? 19.290 4.944 -17.225 1.00 88.75 84 ARG A N 1
ATOM 655 C CA . ARG A 1 84 ? 19.824 5.376 -15.932 1.00 88.75 84 ARG A CA 1
ATOM 656 C C . ARG A 1 84 ? 18.708 5.739 -14.948 1.00 88.75 84 ARG A C 1
ATOM 658 O O . ARG A 1 84 ? 18.764 5.320 -13.801 1.00 88.75 84 ARG A O 1
ATOM 665 N N . ASN A 1 85 ? 17.687 6.468 -15.397 1.00 88.62 85 ASN A N 1
ATOM 666 C CA . ASN A 1 85 ? 16.579 6.878 -14.532 1.00 88.62 85 ASN A CA 1
ATOM 667 C C . ASN A 1 85 ? 15.749 5.674 -14.045 1.00 88.62 85 ASN A C 1
ATOM 669 O O . ASN A 1 85 ? 15.339 5.635 -12.888 1.00 88.62 85 ASN A O 1
ATOM 673 N N . ILE A 1 86 ? 15.519 4.679 -14.912 1.00 90.81 86 ILE A N 1
ATOM 674 C CA . ILE A 1 86 ? 14.844 3.422 -14.544 1.00 90.81 86 ILE A CA 1
ATOM 675 C C . ILE A 1 86 ? 15.687 2.638 -13.530 1.00 90.81 86 ILE A C 1
ATOM 677 O O . ILE A 1 86 ? 15.139 2.150 -12.547 1.00 90.81 86 ILE A O 1
ATOM 681 N N . GLU A 1 87 ? 17.002 2.530 -13.740 1.00 92.56 87 GLU A N 1
ATOM 682 C CA . GLU A 1 87 ? 17.916 1.828 -12.828 1.00 92.56 87 GLU A CA 1
ATOM 683 C C . GLU A 1 87 ? 18.004 2.505 -11.453 1.00 92.56 87 GLU A C 1
ATOM 685 O O . GLU A 1 87 ? 17.980 1.818 -10.435 1.00 92.56 87 GLU A O 1
ATOM 690 N N . GLU A 1 88 ? 18.057 3.839 -11.406 1.00 92.25 88 GLU A N 1
ATOM 691 C CA . GLU A 1 88 ? 18.073 4.608 -10.155 1.00 92.25 88 GLU A CA 1
ATOM 692 C C . GLU A 1 88 ? 16.770 4.413 -9.362 1.00 92.25 88 GLU A C 1
ATOM 694 O O . GLU A 1 88 ? 16.816 4.112 -8.170 1.00 92.25 88 GLU A O 1
ATOM 699 N N . CYS A 1 89 ? 15.607 4.483 -10.020 1.00 93.19 89 CYS A N 1
ATOM 700 C CA . CYS A 1 89 ? 14.329 4.186 -9.370 1.00 93.19 89 CYS A CA 1
ATOM 701 C C . CYS A 1 89 ? 14.231 2.719 -8.913 1.00 93.19 89 CYS A C 1
ATOM 703 O O . CYS A 1 89 ? 13.786 2.449 -7.798 1.00 93.19 89 CYS A O 1
ATOM 705 N N . LEU A 1 90 ? 14.683 1.761 -9.732 1.00 94.94 90 LEU A N 1
ATOM 706 C CA . LEU A 1 90 ? 14.721 0.346 -9.356 1.00 94.94 90 LEU A CA 1
ATOM 707 C C . LEU A 1 90 ? 15.566 0.120 -8.099 1.00 94.94 90 LEU A C 1
ATOM 709 O O . LEU A 1 90 ? 15.165 -0.635 -7.214 1.00 94.94 90 LEU A O 1
ATOM 713 N N . GLN A 1 91 ? 16.731 0.763 -8.024 1.00 95.69 91 GLN A N 1
ATOM 714 C CA . GLN A 1 91 ? 17.605 0.667 -6.864 1.00 95.69 91 GLN A CA 1
ATOM 715 C C . GLN A 1 91 ? 16.928 1.249 -5.619 1.00 95.69 91 GLN A C 1
ATOM 717 O O . GLN A 1 91 ? 16.887 0.578 -4.591 1.00 95.69 91 GLN A O 1
ATOM 722 N N . ALA A 1 92 ? 16.314 2.429 -5.732 1.00 95.12 92 ALA A N 1
ATOM 723 C CA . ALA A 1 92 ? 15.587 3.041 -4.624 1.00 95.12 92 ALA A CA 1
ATOM 724 C C . ALA A 1 92 ? 14.422 2.157 -4.138 1.00 95.12 92 ALA A C 1
ATOM 726 O O . ALA A 1 92 ? 14.232 1.981 -2.937 1.00 95.12 92 ALA A O 1
ATOM 727 N N . LEU A 1 93 ? 13.682 1.519 -5.055 1.00 95.50 93 LEU A N 1
ATOM 728 C CA . LEU A 1 93 ? 12.632 0.554 -4.708 1.00 95.50 93 LEU A CA 1
ATOM 729 C C . LEU A 1 93 ? 13.181 -0.690 -3.994 1.00 95.50 93 LEU A C 1
ATOM 731 O O . LEU A 1 93 ? 12.544 -1.189 -3.072 1.00 95.50 93 LEU A O 1
ATOM 735 N N . LYS A 1 94 ? 14.357 -1.189 -4.391 1.00 95.50 94 LYS A N 1
ATOM 736 C CA . LYS A 1 94 ? 15.030 -2.323 -3.730 1.00 95.50 94 LYS A CA 1
ATOM 737 C C . LYS A 1 94 ? 15.565 -1.979 -2.340 1.00 95.50 94 LYS A C 1
ATOM 739 O O . LYS A 1 94 ? 15.756 -2.881 -1.527 1.00 95.50 94 LYS A O 1
ATOM 744 N N . GLU A 1 95 ? 15.807 -0.701 -2.074 1.00 95.62 95 GLU A N 1
ATOM 745 C CA . GLU A 1 95 ? 16.251 -0.191 -0.776 1.00 95.62 95 GLU A CA 1
ATOM 746 C C . GLU A 1 95 ? 15.094 0.119 0.182 1.00 95.62 95 GLU A C 1
ATOM 748 O O . GLU A 1 95 ? 15.340 0.342 1.371 1.00 95.62 95 GLU A O 1
ATOM 753 N N . VAL A 1 96 ? 13.840 0.075 -0.295 1.00 94.69 96 VAL A N 1
ATOM 754 C CA . VAL A 1 96 ? 12.649 0.169 0.559 1.00 94.69 96 VAL A CA 1
ATOM 755 C C . VAL A 1 96 ? 12.725 -0.914 1.634 1.00 94.69 96 VAL A C 1
ATOM 757 O O . VAL A 1 96 ? 12.800 -2.110 1.349 1.00 94.69 96 VAL A O 1
ATOM 760 N N . LYS A 1 97 ? 12.718 -0.468 2.891 1.00 85.19 97 LYS A N 1
ATOM 761 C CA . LYS A 1 97 ? 12.848 -1.329 4.070 1.00 85.19 97 LYS A CA 1
ATOM 762 C C . LYS A 1 97 ? 11.481 -1.879 4.496 1.00 85.19 97 LYS A C 1
ATOM 764 O O . LYS A 1 97 ? 10.731 -2.421 3.689 1.00 85.19 97 LYS A O 1
ATOM 769 N N . GLU A 1 98 ? 11.181 -1.803 5.789 1.00 88.94 98 GLU A N 1
ATOM 770 C CA . GLU A 1 98 ? 9.992 -2.386 6.402 1.00 88.94 98 GLU A CA 1
ATOM 771 C C . GLU A 1 98 ? 8.698 -1.922 5.722 1.00 88.94 98 GLU A C 1
ATOM 773 O O . GLU A 1 98 ? 8.307 -0.761 5.804 1.00 88.94 98 GLU A O 1
ATOM 778 N N . THR A 1 99 ? 8.009 -2.878 5.100 1.00 94.81 99 THR A N 1
ATOM 779 C CA . THR A 1 99 ? 6.678 -2.719 4.501 1.00 94.81 99 THR A CA 1
ATOM 780 C C . THR A 1 99 ? 5.699 -3.689 5.171 1.00 94.81 99 THR A C 1
ATOM 782 O O . THR A 1 99 ? 5.322 -4.704 4.579 1.00 94.81 99 THR A O 1
ATOM 785 N N . PRO A 1 100 ? 5.338 -3.458 6.451 1.00 96.62 100 PRO A N 1
ATOM 786 C CA . PRO A 1 100 ? 4.418 -4.336 7.176 1.00 96.62 100 PRO A CA 1
ATOM 787 C C . PRO A 1 100 ? 3.010 -4.375 6.562 1.00 96.62 100 PRO A C 1
ATOM 789 O O . PRO A 1 100 ? 2.337 -5.400 6.653 1.00 96.62 100 PRO A O 1
ATOM 792 N N . ASN A 1 101 ? 2.578 -3.311 5.879 1.00 97.12 101 ASN A N 1
ATOM 793 C CA . ASN A 1 101 ? 1.298 -3.281 5.182 1.00 97.12 101 ASN A CA 1
ATOM 794 C C . ASN A 1 101 ? 1.358 -4.145 3.915 1.00 97.12 101 ASN A C 1
ATOM 796 O O . ASN A 1 101 ? 2.198 -3.944 3.033 1.00 97.12 101 ASN A O 1
ATOM 800 N N . THR A 1 102 ? 0.436 -5.099 3.819 1.00 94.44 102 THR A N 1
ATOM 801 C CA . THR A 1 102 ? 0.380 -6.095 2.743 1.00 94.44 102 THR A CA 1
ATOM 802 C C . THR A 1 102 ? 0.129 -5.478 1.369 1.00 94.44 102 THR A C 1
ATOM 804 O O . THR A 1 102 ? 0.757 -5.911 0.400 1.00 94.44 102 THR A O 1
ATOM 807 N N . ASP A 1 103 ? -0.718 -4.451 1.276 1.00 96.25 103 ASP A N 1
ATOM 808 C CA . ASP A 1 103 ? -1.041 -3.774 0.017 1.00 96.25 103 ASP A CA 1
ATOM 809 C C . ASP A 1 103 ? 0.159 -2.976 -0.505 1.00 96.25 103 ASP A C 1
ATOM 811 O O . ASP A 1 103 ? 0.520 -3.089 -1.679 1.00 96.25 103 ASP A O 1
ATOM 815 N N . VAL A 1 104 ? 0.835 -2.227 0.377 1.00 96.81 104 VAL A N 1
ATOM 816 C CA . VAL A 1 104 ? 2.060 -1.487 0.026 1.00 96.81 104 VAL A CA 1
ATOM 817 C C . VAL A 1 104 ? 3.169 -2.452 -0.384 1.00 96.81 104 VAL A C 1
ATOM 819 O O . VAL A 1 104 ? 3.822 -2.245 -1.406 1.00 96.81 104 VAL A O 1
ATOM 822 N N . LYS A 1 105 ? 3.364 -3.542 0.363 1.00 96.44 105 LYS A N 1
ATOM 823 C CA . LYS A 1 105 ? 4.367 -4.564 0.041 1.00 96.44 105 LYS A CA 1
ATOM 824 C C . LYS A 1 105 ? 4.118 -5.207 -1.324 1.00 96.44 105 LYS A C 1
ATOM 826 O O . LYS A 1 105 ? 5.060 -5.393 -2.100 1.00 96.44 105 LYS A O 1
ATOM 831 N N . ALA A 1 106 ? 2.863 -5.540 -1.629 1.00 96.19 106 ALA A N 1
ATOM 832 C CA . ALA A 1 106 ? 2.478 -6.092 -2.923 1.00 96.19 106 ALA A CA 1
ATOM 833 C C . ALA A 1 106 ? 2.718 -5.084 -4.058 1.00 96.19 106 ALA A C 1
ATOM 835 O O . ALA A 1 106 ? 3.278 -5.455 -5.091 1.00 96.19 106 ALA A O 1
ATOM 836 N N . TYR A 1 107 ? 2.359 -3.814 -3.847 1.00 96.50 107 TYR A N 1
ATOM 837 C CA . TYR A 1 107 ? 2.614 -2.732 -4.797 1.00 96.50 107 TYR A CA 1
ATOM 838 C C . TYR A 1 107 ? 4.111 -2.565 -5.081 1.00 96.50 107 TYR A C 1
ATOM 840 O O . TYR A 1 107 ? 4.523 -2.670 -6.234 1.00 96.50 107 TYR A O 1
ATOM 848 N N . VAL A 1 108 ? 4.943 -2.401 -4.047 1.00 96.50 108 VAL A N 1
ATOM 849 C CA . VAL A 1 108 ? 6.403 -2.251 -4.192 1.00 96.50 108 VAL A CA 1
ATOM 850 C C . VAL A 1 108 ? 7.002 -3.442 -4.942 1.00 96.50 108 VAL A C 1
ATOM 852 O O . VAL A 1 108 ? 7.782 -3.251 -5.872 1.00 96.50 108 VAL A O 1
ATOM 855 N N . SER A 1 109 ? 6.586 -4.666 -4.607 1.00 96.50 109 SER A N 1
ATOM 856 C CA . SER A 1 109 ? 7.075 -5.883 -5.270 1.00 96.50 109 SER A CA 1
ATOM 857 C C . SER A 1 109 ? 6.730 -5.914 -6.764 1.00 96.50 109 SER A C 1
ATOM 859 O O . SER A 1 109 ? 7.590 -6.224 -7.589 1.00 96.50 109 SER A O 1
ATOM 861 N N . LYS A 1 110 ? 5.489 -5.560 -7.132 1.00 97.25 110 LYS A N 1
ATOM 862 C CA . LYS A 1 110 ? 5.074 -5.456 -8.541 1.00 97.25 110 LYS A CA 1
ATOM 863 C C . LYS A 1 110 ? 5.838 -4.349 -9.271 1.00 97.25 110 LYS A C 1
ATOM 865 O O . LYS A 1 110 ? 6.275 -4.557 -10.398 1.00 97.25 110 LYS A O 1
ATOM 870 N N . MET A 1 111 ? 6.052 -3.200 -8.631 1.00 95.94 111 MET A N 1
ATOM 871 C CA . MET A 1 111 ? 6.822 -2.107 -9.228 1.00 95.94 111 MET A CA 1
ATOM 872 C C . MET A 1 111 ? 8.275 -2.515 -9.485 1.00 95.94 111 MET A C 1
ATOM 874 O O . MET A 1 111 ? 8.769 -2.279 -10.584 1.00 95.94 111 MET A O 1
ATOM 878 N N . ILE A 1 112 ? 8.940 -3.194 -8.541 1.00 96.69 112 ILE A N 1
ATOM 879 C CA . ILE A 1 112 ? 10.291 -3.747 -8.747 1.00 96.69 112 ILE A CA 1
ATOM 880 C C . ILE A 1 112 ? 10.318 -4.647 -9.987 1.00 96.69 112 ILE A C 1
ATOM 882 O O . ILE A 1 112 ? 11.159 -4.448 -10.861 1.00 96.69 112 ILE A O 1
ATOM 886 N N . TYR A 1 113 ? 9.367 -5.578 -10.107 1.00 97.31 113 TYR A N 1
ATOM 887 C CA . TYR A 1 113 ? 9.264 -6.475 -11.261 1.00 97.31 113 TYR A CA 1
ATOM 888 C C . TYR A 1 113 ? 9.116 -5.721 -12.596 1.00 97.31 113 TYR A C 1
ATOM 890 O O . TYR A 1 113 ? 9.782 -6.046 -13.588 1.00 97.31 113 TYR A O 1
ATOM 898 N N . HIS A 1 114 ? 8.267 -4.692 -12.630 1.00 96.19 114 HIS A N 1
ATOM 899 C CA . HIS A 1 114 ? 8.063 -3.873 -13.825 1.00 96.19 114 HIS A CA 1
ATOM 900 C C . HIS A 1 114 ? 9.315 -3.080 -14.194 1.00 96.19 114 HIS A C 1
ATOM 902 O O . HIS A 1 114 ? 9.717 -3.074 -15.357 1.00 96.19 114 HIS A O 1
ATOM 908 N N . TYR A 1 115 ? 9.983 -2.470 -13.214 1.00 95.38 115 TYR A N 1
ATOM 909 C CA . TYR A 1 115 ? 11.232 -1.747 -13.445 1.00 95.38 115 TYR A CA 1
ATOM 910 C C . TYR A 1 115 ? 12.361 -2.678 -13.913 1.00 95.38 115 TYR A C 1
ATOM 912 O O . TYR A 1 115 ? 13.077 -2.326 -14.848 1.00 95.38 115 TYR A O 1
ATOM 920 N N . GLU A 1 116 ? 12.490 -3.888 -13.362 1.00 97.00 116 GLU A N 1
ATOM 921 C CA . GLU A 1 116 ? 13.435 -4.902 -13.865 1.00 97.00 116 GLU A CA 1
ATOM 922 C C . GLU A 1 116 ? 13.146 -5.276 -15.325 1.00 97.00 116 GLU A C 1
ATOM 924 O O . GLU A 1 116 ? 14.056 -5.352 -16.159 1.00 97.00 116 GLU A O 1
ATOM 929 N N . SER A 1 117 ? 11.865 -5.448 -15.657 1.00 96.69 117 SER A N 1
ATOM 930 C CA . SER A 1 117 ? 11.422 -5.728 -17.022 1.00 96.69 117 SER A CA 1
ATOM 931 C C . SER A 1 117 ? 11.732 -4.566 -17.972 1.00 96.69 117 SER A C 1
ATOM 933 O O . SER A 1 117 ? 12.207 -4.800 -19.088 1.00 96.69 117 SER A O 1
ATOM 935 N N . LEU A 1 118 ? 11.533 -3.319 -17.530 1.00 94.69 118 LEU A N 1
ATOM 936 C CA . LEU A 1 118 ? 11.886 -2.120 -18.291 1.00 94.69 118 LEU A CA 1
ATOM 937 C C . LEU A 1 118 ? 13.391 -2.018 -18.536 1.00 94.69 118 LEU A C 1
ATOM 939 O O . LEU A 1 118 ? 13.777 -1.795 -19.683 1.00 94.69 118 LEU A O 1
ATOM 943 N N . VAL A 1 119 ? 14.236 -2.226 -17.516 1.00 94.38 119 VAL A N 1
ATOM 944 C CA . VAL A 1 119 ? 15.704 -2.239 -17.683 1.00 94.38 119 VAL A CA 1
ATOM 945 C C . VAL A 1 119 ? 16.093 -3.240 -18.771 1.00 94.38 119 VAL A C 1
ATOM 947 O O . VAL A 1 119 ? 16.792 -2.882 -19.718 1.00 94.38 119 VAL A O 1
ATOM 950 N N . SER A 1 120 ? 15.563 -4.467 -18.705 1.00 95.56 120 SER A N 1
ATOM 951 C CA . SER A 1 120 ? 15.861 -5.512 -19.691 1.00 95.56 120 SER A CA 1
ATOM 952 C C . SER A 1 120 ? 15.434 -5.142 -21.118 1.00 95.56 120 SER A C 1
ATOM 954 O O . SER A 1 120 ? 16.158 -5.415 -22.080 1.00 95.56 120 SER A O 1
ATOM 956 N N . VAL A 1 121 ? 14.258 -4.528 -21.286 1.00 95.06 121 VAL A N 1
ATOM 957 C CA . VAL A 1 121 ? 13.770 -4.082 -22.601 1.00 95.06 121 VAL A CA 1
ATOM 958 C C . VAL A 1 121 ? 14.630 -2.942 -23.143 1.00 95.06 121 VAL A C 1
ATOM 960 O O . VAL A 1 121 ? 15.044 -2.988 -24.302 1.00 95.06 121 VAL A O 1
ATOM 963 N N . VAL A 1 122 ? 14.939 -1.952 -22.308 1.00 91.75 122 VAL A N 1
ATOM 964 C CA . VAL A 1 122 ? 15.749 -0.789 -22.685 1.00 91.75 122 VAL A CA 1
ATOM 965 C C . VAL A 1 122 ? 17.173 -1.195 -23.057 1.00 91.75 122 VAL A C 1
ATOM 967 O O . VAL A 1 122 ? 17.703 -0.680 -24.041 1.00 91.75 122 VAL A O 1
ATOM 970 N N . ASP A 1 123 ? 17.762 -2.161 -22.354 1.00 93.56 123 ASP A N 1
ATOM 971 C CA . ASP A 1 123 ? 19.074 -2.718 -22.696 1.00 93.56 123 ASP A CA 1
ATOM 972 C C . ASP A 1 123 ? 19.107 -3.331 -24.088 1.00 93.56 123 ASP A C 1
ATOM 974 O O . ASP A 1 123 ? 20.017 -3.063 -24.875 1.00 93.56 123 ASP A O 1
ATOM 978 N N . LYS A 1 124 ? 18.079 -4.111 -24.428 1.00 93.44 124 LYS A N 1
ATOM 979 C CA . LYS A 1 124 ? 17.964 -4.693 -25.767 1.00 93.44 124 LYS A CA 1
ATOM 980 C C . LYS A 1 124 ? 17.803 -3.606 -26.825 1.00 93.44 124 LYS A C 1
ATOM 982 O O . LYS A 1 124 ? 18.509 -3.641 -27.828 1.00 93.44 124 LYS A O 1
ATOM 987 N N . MET A 1 125 ? 16.946 -2.613 -26.582 1.00 90.50 125 MET A N 1
ATOM 988 C CA . MET A 1 125 ? 16.773 -1.475 -27.493 1.00 90.50 125 MET A CA 1
ATOM 989 C C . MET A 1 125 ? 18.076 -0.691 -27.708 1.00 90.50 125 MET A C 1
ATOM 991 O O . MET A 1 125 ? 18.352 -0.280 -28.831 1.00 90.50 125 MET A O 1
ATOM 995 N N . ALA A 1 126 ? 18.882 -0.498 -26.660 1.00 88.75 126 ALA A N 1
ATOM 996 C CA . ALA A 1 126 ? 20.160 0.211 -26.736 1.00 88.75 126 ALA A CA 1
ATOM 997 C C . ALA A 1 126 ? 21.261 -0.585 -27.462 1.00 88.75 126 ALA A C 1
ATOM 999 O O . ALA A 1 126 ? 22.261 0.001 -27.870 1.00 88.75 126 ALA A O 1
ATOM 1000 N N . SER A 1 127 ? 21.088 -1.901 -27.623 1.00 91.12 127 SER A N 1
ATOM 1001 C CA . SER A 1 127 ? 22.050 -2.775 -28.307 1.00 91.12 127 SER A CA 1
ATOM 1002 C C . SER A 1 127 ? 21.937 -2.755 -29.838 1.00 91.12 127 SER A C 1
ATOM 1004 O O . SER A 1 127 ? 22.824 -3.270 -30.518 1.00 91.12 127 SER A O 1
ATOM 1006 N N . PHE A 1 128 ? 20.872 -2.169 -30.396 1.00 88.75 128 PHE A N 1
ATOM 1007 C CA . PHE A 1 128 ? 20.689 -2.096 -31.845 1.00 88.75 128 PHE A CA 1
ATOM 1008 C C . PHE A 1 128 ? 21.523 -0.981 -32.471 1.00 88.75 128 PHE A C 1
ATOM 1010 O O . PHE A 1 128 ? 21.425 0.184 -32.087 1.00 88.75 128 PHE A O 1
ATOM 1017 N N . SER A 1 129 ? 22.316 -1.352 -33.475 1.00 89.12 129 SER A N 1
ATOM 1018 C CA . SER A 1 129 ? 23.118 -0.428 -34.276 1.00 89.12 129 SER A CA 1
ATOM 1019 C C . SER A 1 129 ? 22.308 0.238 -35.389 1.00 89.12 129 SER A C 1
ATOM 1021 O O . SER A 1 129 ? 22.669 1.333 -35.809 1.00 89.12 129 SER A O 1
ATOM 1023 N N . ASP A 1 130 ? 21.224 -0.402 -35.847 1.00 87.25 130 ASP A N 1
ATOM 1024 C CA . ASP A 1 130 ? 20.333 0.125 -36.887 1.00 87.25 130 ASP A CA 1
ATOM 1025 C C . ASP A 1 130 ? 18.836 -0.065 -36.538 1.00 87.25 130 ASP A C 1
ATOM 1027 O O . ASP A 1 130 ? 18.127 -0.866 -37.156 1.00 87.25 130 ASP A O 1
ATOM 1031 N N . PRO A 1 131 ? 18.322 0.651 -35.516 1.00 81.75 131 PRO A N 1
ATOM 1032 C CA . PRO A 1 131 ? 16.948 0.492 -35.026 1.00 81.75 131 PRO A CA 1
ATOM 1033 C C . PRO A 1 131 ? 15.866 1.003 -35.993 1.00 81.75 131 PRO A C 1
ATOM 1035 O O . PRO A 1 131 ? 14.685 0.743 -35.764 1.00 81.75 131 PRO A O 1
ATOM 1038 N N . TYR A 1 132 ? 16.244 1.733 -37.048 1.00 86.62 132 TYR A N 1
ATOM 1039 C CA . TYR A 1 132 ? 15.319 2.290 -38.042 1.00 86.62 132 TYR A CA 1
ATOM 1040 C C . TYR A 1 132 ? 15.526 1.729 -39.459 1.00 86.62 132 TYR A C 1
ATOM 1042 O O . TYR A 1 132 ? 14.761 2.088 -40.352 1.00 86.62 132 TYR A O 1
ATOM 1050 N N . GLY A 1 133 ? 16.506 0.843 -39.658 1.00 89.69 133 GLY A N 1
ATOM 1051 C CA . GLY A 1 133 ? 16.681 0.040 -40.867 1.00 89.69 133 GLY A CA 1
ATOM 1052 C C . GLY A 1 133 ? 16.394 -1.438 -40.603 1.00 89.69 133 GLY A C 1
ATOM 1053 O O . GLY A 1 133 ? 15.273 -1.796 -40.236 1.00 89.69 133 GLY A O 1
ATOM 1054 N N . ASP A 1 134 ? 17.382 -2.315 -40.771 1.00 92.75 134 ASP A N 1
ATOM 1055 C CA . ASP A 1 134 ? 17.152 -3.772 -40.822 1.00 92.75 134 ASP A CA 1
ATOM 1056 C C . ASP A 1 134 ? 16.618 -4.363 -39.503 1.00 92.75 134 ASP A C 1
ATOM 1058 O O . ASP A 1 134 ? 15.960 -5.407 -39.494 1.00 92.75 134 ASP A O 1
ATOM 1062 N N . GLN A 1 135 ? 16.851 -3.686 -38.373 1.00 94.56 135 GLN A N 1
ATOM 1063 C CA . GLN A 1 135 ? 16.398 -4.126 -37.047 1.00 94.56 135 GLN A CA 1
ATOM 1064 C C . GLN A 1 135 ? 15.068 -3.482 -36.622 1.00 94.56 135 GLN A C 1
ATOM 1066 O O . GLN A 1 135 ? 14.615 -3.696 -35.493 1.00 94.56 135 GLN A O 1
ATOM 1071 N N . TYR A 1 136 ? 14.412 -2.725 -37.511 1.00 91.62 136 TYR A N 1
ATOM 1072 C CA . TYR A 1 136 ? 13.199 -1.968 -37.195 1.00 91.62 136 TYR A CA 1
ATOM 1073 C C . TYR A 1 136 ? 12.081 -2.826 -36.596 1.00 91.62 136 TYR A C 1
ATOM 1075 O O . TYR A 1 136 ? 11.468 -2.430 -35.608 1.00 91.62 136 TYR A O 1
ATOM 1083 N N . SER A 1 137 ? 11.819 -4.018 -37.140 1.00 93.50 137 SER A N 1
ATOM 1084 C CA . SER A 1 137 ? 10.748 -4.893 -36.638 1.00 93.50 137 SER A CA 1
ATOM 1085 C C . SER A 1 137 ? 10.992 -5.347 -35.192 1.00 93.50 137 SER A C 1
ATOM 1087 O O . SER A 1 137 ? 10.073 -5.334 -34.372 1.00 93.50 137 SER A O 1
ATOM 1089 N N . GLN A 1 138 ? 12.240 -5.679 -34.849 1.00 94.38 138 GLN A N 1
ATOM 1090 C CA . GLN A 1 138 ? 12.638 -6.065 -33.494 1.00 94.38 138 GLN A CA 1
ATOM 1091 C C . GLN A 1 138 ? 12.588 -4.866 -32.540 1.00 94.38 138 GLN A C 1
ATOM 1093 O O . GLN A 1 138 ? 12.099 -4.988 -31.416 1.00 94.38 138 GLN A O 1
ATOM 1098 N N . TYR A 1 139 ? 13.049 -3.697 -32.993 1.00 91.88 139 TYR A N 1
ATOM 1099 C CA . TYR A 1 139 ? 12.975 -2.453 -32.227 1.00 91.88 139 TYR A CA 1
ATOM 1100 C C . TYR A 1 139 ? 11.530 -2.033 -31.953 1.00 9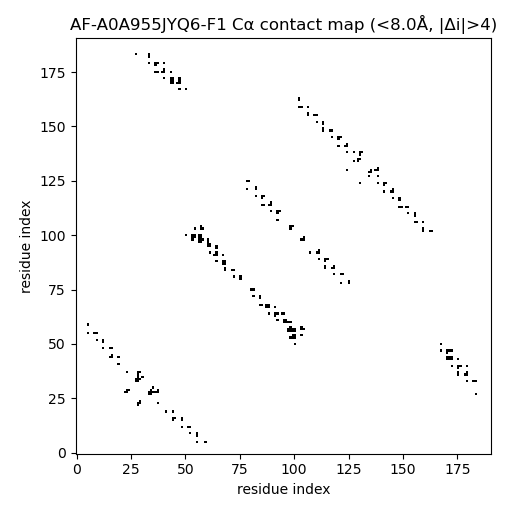1.88 139 TYR A C 1
ATOM 1102 O O . TYR A 1 139 ? 11.192 -1.701 -30.818 1.00 91.88 139 TYR A O 1
ATOM 1110 N N . SER A 1 140 ? 10.664 -2.115 -32.963 1.00 93.31 140 SER A N 1
ATOM 1111 C CA . SER A 1 140 ? 9.235 -1.825 -32.854 1.00 93.31 140 SER A CA 1
ATOM 1112 C C . SER A 1 140 ? 8.556 -2.744 -31.834 1.00 93.31 140 SER A C 1
ATOM 1114 O O . SER A 1 140 ? 7.887 -2.254 -30.927 1.00 93.31 140 SER A O 1
ATOM 1116 N N . ALA A 1 141 ? 8.827 -4.055 -31.877 1.00 95.75 141 ALA A N 1
ATOM 1117 C CA . ALA A 1 141 ? 8.292 -5.007 -30.903 1.00 95.75 141 ALA A CA 1
ATOM 1118 C C . ALA A 1 141 ? 8.749 -4.714 -29.460 1.00 95.75 141 ALA A C 1
ATOM 1120 O O . ALA A 1 141 ? 7.949 -4.789 -28.527 1.00 95.75 141 ALA A O 1
ATOM 1121 N N . LEU A 1 142 ? 10.020 -4.345 -29.258 1.00 94.69 142 LEU A N 1
ATOM 1122 C CA . LEU A 1 142 ? 10.516 -3.923 -27.943 1.00 94.69 142 LEU A CA 1
ATOM 1123 C C . LEU A 1 142 ? 9.886 -2.603 -27.487 1.00 94.69 142 LEU A C 1
ATOM 1125 O O . LEU A 1 142 ? 9.581 -2.454 -26.305 1.00 94.69 142 LEU A O 1
ATOM 1129 N N . SER A 1 143 ? 9.653 -1.668 -28.410 1.00 90.81 143 SER A N 1
ATOM 1130 C CA . SER A 1 143 ? 8.951 -0.418 -28.121 1.00 90.81 143 SER A CA 1
ATOM 1131 C C . SER A 1 143 ? 7.506 -0.673 -27.683 1.00 90.81 143 SER A C 1
ATOM 1133 O O . SER A 1 143 ? 7.072 -0.070 -26.705 1.00 90.81 143 SER A O 1
ATOM 1135 N N . SER A 1 144 ? 6.783 -1.583 -28.346 1.00 94.81 144 SER A N 1
ATOM 1136 C CA . SER A 1 144 ? 5.448 -2.021 -27.911 1.00 94.81 144 SER A CA 1
ATOM 1137 C C . SER A 1 144 ? 5.499 -2.658 -26.528 1.00 94.81 144 SER A C 1
ATOM 1139 O O . SER A 1 144 ? 4.801 -2.202 -25.632 1.00 94.81 144 SER A O 1
ATOM 1141 N N . LYS A 1 145 ? 6.417 -3.607 -26.302 1.00 96.19 145 LYS A N 1
ATOM 1142 C CA . LYS A 1 145 ? 6.574 -4.253 -24.993 1.00 96.19 145 LYS A CA 1
ATOM 1143 C C . LYS A 1 145 ? 6.879 -3.254 -23.873 1.00 96.19 145 LYS A C 1
ATOM 1145 O O . LYS A 1 145 ? 6.384 -3.404 -22.764 1.00 96.19 145 LYS A O 1
ATOM 1150 N N . ARG A 1 146 ? 7.700 -2.232 -24.141 1.00 93.75 146 ARG A N 1
ATOM 1151 C CA . ARG A 1 146 ? 7.950 -1.142 -23.187 1.00 93.75 146 ARG A CA 1
ATOM 1152 C C . ARG A 1 146 ? 6.652 -0.409 -22.847 1.00 93.75 146 ARG A C 1
ATOM 1154 O O . ARG A 1 146 ? 6.416 -0.141 -21.676 1.00 93.75 146 ARG A O 1
ATOM 1161 N N . SER A 1 147 ? 5.844 -0.067 -23.852 1.00 92.12 147 SER A N 1
ATOM 1162 C CA . SER A 1 147 ? 4.551 0.594 -23.646 1.00 92.12 147 SER A CA 1
ATOM 1163 C C . SER A 1 147 ? 3.592 -0.271 -22.828 1.00 92.12 147 SER A C 1
ATOM 1165 O O . SER A 1 147 ? 2.958 0.256 -21.921 1.00 92.12 147 SER A O 1
ATOM 1167 N N . ASP A 1 148 ? 3.548 -1.579 -23.089 1.00 96.19 148 ASP A N 1
ATOM 1168 C CA . ASP A 1 148 ? 2.725 -2.523 -22.326 1.00 96.19 148 ASP A CA 1
ATOM 1169 C C . ASP A 1 148 ? 3.151 -2.555 -20.851 1.00 96.19 148 ASP A C 1
ATOM 1171 O O . ASP A 1 148 ? 2.316 -2.387 -19.972 1.00 96.19 148 ASP A O 1
ATOM 1175 N N . ILE A 1 149 ? 4.458 -2.633 -20.562 1.00 95.94 149 ILE A N 1
ATOM 1176 C CA . ILE A 1 149 ? 4.957 -2.599 -19.174 1.00 95.94 149 ILE A CA 1
ATOM 1177 C C . ILE A 1 149 ? 4.583 -1.281 -18.479 1.00 95.94 149 ILE A C 1
ATOM 1179 O O . ILE A 1 149 ? 4.182 -1.282 -17.319 1.00 95.94 149 ILE A O 1
ATOM 1183 N N . VAL A 1 150 ? 4.695 -0.142 -19.171 1.00 91.56 150 VAL A N 1
ATOM 1184 C CA . VAL A 1 150 ? 4.284 1.158 -18.609 1.00 91.56 150 VAL A CA 1
ATOM 1185 C C . VAL A 1 150 ? 2.774 1.196 -18.343 1.00 91.56 150 VAL A C 1
ATOM 1187 O O . VAL A 1 150 ? 2.354 1.769 -17.338 1.00 91.56 150 VAL A O 1
ATOM 1190 N N . SER A 1 151 ? 1.966 0.569 -19.201 1.00 93.75 151 SER A N 1
ATOM 1191 C CA . SER A 1 151 ? 0.528 0.402 -18.970 1.00 93.75 151 SER A CA 1
ATOM 1192 C C . SER A 1 151 ? 0.266 -0.442 -17.720 1.00 93.75 151 SER A C 1
ATOM 1194 O O . SER A 1 151 ? -0.452 0.005 -16.827 1.00 93.75 151 SER A O 1
ATOM 1196 N N . ASP A 1 152 ? 0.927 -1.594 -17.595 1.00 96.44 152 ASP A N 1
ATOM 1197 C CA . ASP A 1 152 ? 0.788 -2.502 -16.449 1.00 96.44 152 ASP A CA 1
ATOM 1198 C C . ASP A 1 152 ? 1.220 -1.847 -15.123 1.00 96.44 152 ASP A C 1
ATOM 1200 O O . ASP A 1 152 ? 0.681 -2.152 -14.053 1.00 96.44 152 ASP A O 1
ATOM 1204 N N . MET A 1 153 ? 2.187 -0.924 -15.160 1.00 94.44 153 MET A N 1
ATOM 1205 C CA . MET A 1 153 ? 2.553 -0.096 -14.004 1.00 94.44 153 MET A CA 1
ATOM 1206 C C . MET A 1 153 ? 1.418 0.855 -13.604 1.00 94.44 153 MET A C 1
ATOM 1208 O O . MET A 1 153 ? 1.160 1.034 -12.412 1.00 94.44 153 MET A O 1
ATOM 1212 N N . GLY A 1 154 ? 0.720 1.442 -14.581 1.00 93.25 154 GLY A N 1
ATOM 1213 C CA . GLY A 1 154 ? -0.480 2.248 -14.346 1.00 93.25 154 GLY A CA 1
ATOM 1214 C C . GLY A 1 154 ? -1.606 1.433 -13.706 1.00 93.25 154 GLY A C 1
ATOM 1215 O O . GLY A 1 154 ? -2.186 1.861 -12.705 1.00 93.25 154 GLY A O 1
ATOM 1216 N N . ASP A 1 155 ? -1.845 0.222 -14.208 1.00 95.75 155 ASP A N 1
ATOM 1217 C CA . ASP A 1 155 ? -2.828 -0.704 -13.637 1.00 95.75 155 ASP A CA 1
ATOM 1218 C C . ASP A 1 155 ? -2.433 -1.146 -12.223 1.00 95.75 155 ASP A C 1
ATOM 1220 O O . ASP A 1 155 ? -3.266 -1.183 -11.322 1.00 95.75 155 ASP A O 1
ATOM 1224 N N . THR A 1 156 ? -1.140 -1.370 -11.976 1.00 96.25 156 THR A N 1
ATOM 1225 C CA . THR A 1 156 ? -0.606 -1.697 -10.644 1.00 96.25 156 THR A CA 1
ATOM 1226 C C . THR A 1 156 ? -0.883 -0.589 -9.621 1.00 96.25 156 THR A C 1
ATOM 1228 O O . THR A 1 156 ? -1.205 -0.882 -8.467 1.00 96.25 156 THR A O 1
ATOM 1231 N N . LEU A 1 157 ? -0.796 0.682 -10.027 1.00 93.44 157 LEU A N 1
ATOM 1232 C CA . LEU A 1 157 ? -1.167 1.818 -9.178 1.00 93.44 157 LEU A CA 1
ATOM 1233 C C . LEU A 1 157 ? -2.682 1.872 -8.922 1.00 93.44 157 LEU A C 1
ATOM 1235 O O . LEU A 1 157 ? -3.110 2.156 -7.802 1.00 93.44 157 LEU A O 1
ATOM 1239 N N . SER A 1 158 ? -3.493 1.596 -9.945 1.00 94.69 158 SER A N 1
ATOM 1240 C CA . SER A 1 158 ? -4.954 1.522 -9.817 1.00 94.69 158 SER A CA 1
ATOM 1241 C C . SER A 1 158 ? -5.379 0.420 -8.838 1.00 94.69 158 SER A C 1
ATOM 1243 O O . SER A 1 158 ? -6.134 0.677 -7.896 1.00 94.69 158 SER A O 1
ATOM 1245 N N . ASP A 1 159 ? -4.812 -0.779 -8.996 1.00 96.25 159 ASP A N 1
ATOM 1246 C CA . ASP A 1 159 ? -5.003 -1.928 -8.109 1.00 96.25 159 ASP A CA 1
ATOM 1247 C C . ASP A 1 159 ? -4.638 -1.587 -6.666 1.00 96.25 159 ASP A C 1
ATOM 1249 O O . ASP A 1 159 ? -5.404 -1.877 -5.749 1.00 96.25 159 ASP A O 1
ATOM 1253 N N . TYR A 1 160 ? -3.480 -0.955 -6.458 1.00 96.38 160 TYR A N 1
ATOM 1254 C CA . TYR A 1 160 ? -3.032 -0.536 -5.135 1.00 96.38 160 TYR A CA 1
ATOM 1255 C C . TYR A 1 160 ? -4.057 0.380 -4.457 1.00 96.38 160 TYR A C 1
ATOM 1257 O O . TYR A 1 160 ? -4.498 0.085 -3.347 1.00 96.38 160 TYR A O 1
ATOM 1265 N N . ASN A 1 161 ? -4.517 1.430 -5.144 1.00 94.88 161 ASN A N 1
ATOM 1266 C CA . ASN A 1 161 ? -5.525 2.343 -4.597 1.00 94.88 161 ASN A CA 1
ATOM 1267 C C . ASN A 1 161 ? -6.854 1.629 -4.299 1.00 94.88 161 ASN A C 1
ATOM 1269 O O . ASN A 1 161 ? -7.476 1.874 -3.265 1.00 94.88 161 ASN A O 1
ATOM 1273 N N . SER A 1 162 ? -7.286 0.727 -5.184 1.00 97.12 162 SER A N 1
ATOM 1274 C CA . SER A 1 162 ? -8.478 -0.097 -4.963 1.00 97.12 162 SER A CA 1
ATOM 1275 C C . SER A 1 162 ? -8.326 -0.992 -3.727 1.00 97.12 162 SER A C 1
ATOM 1277 O O . SER A 1 162 ? -9.260 -1.102 -2.936 1.00 97.12 162 SER A O 1
ATOM 1279 N N . ASN A 1 163 ? -7.177 -1.645 -3.555 1.00 97.00 163 ASN A N 1
ATOM 1280 C CA . ASN A 1 163 ? -6.947 -2.584 -2.457 1.00 97.00 163 ASN A CA 1
ATOM 1281 C C . ASN A 1 163 ? -6.882 -1.878 -1.101 1.00 97.00 163 ASN A C 1
ATOM 1283 O O . ASN A 1 163 ? -7.506 -2.356 -0.158 1.00 97.00 163 ASN A O 1
ATOM 1287 N N . ILE A 1 164 ? -6.236 -0.706 -1.032 1.00 96.06 164 ILE A N 1
ATOM 1288 C CA . ILE A 1 164 ? -6.246 0.132 0.174 1.00 96.06 164 ILE A CA 1
ATOM 1289 C C . ILE A 1 164 ? -7.684 0.464 0.592 1.00 96.06 164 ILE A C 1
ATOM 1291 O O . ILE A 1 164 ? -8.056 0.263 1.745 1.00 96.06 164 ILE A O 1
ATOM 1295 N N . ASN A 1 165 ? -8.516 0.930 -0.347 1.00 94.94 165 ASN A N 1
ATOM 1296 C CA . ASN A 1 165 ? -9.906 1.281 -0.042 1.00 94.94 165 ASN A CA 1
ATOM 1297 C C . ASN A 1 165 ? -10.713 0.066 0.433 1.00 94.94 165 ASN A C 1
ATOM 1299 O O . ASN A 1 165 ? -11.420 0.159 1.431 1.00 94.94 165 ASN A O 1
ATOM 1303 N N . LYS A 1 166 ? -10.557 -1.087 -0.232 1.00 96.50 166 LYS A N 1
ATOM 1304 C CA . LYS A 1 166 ? -11.229 -2.331 0.171 1.00 96.50 166 LYS A CA 1
ATOM 1305 C C . LYS A 1 166 ? -10.844 -2.757 1.585 1.00 96.50 166 LYS A C 1
ATOM 1307 O O . LYS A 1 166 ? -11.734 -3.027 2.381 1.00 96.50 166 LYS A O 1
ATOM 1312 N N . HIS A 1 167 ? -9.553 -2.776 1.920 1.00 95.06 167 HIS A N 1
ATOM 1313 C CA . HIS A 1 167 ? -9.127 -3.149 3.269 1.00 95.06 167 HIS A CA 1
ATOM 1314 C C . HIS A 1 167 ? -9.621 -2.158 4.324 1.00 95.06 167 HIS A C 1
ATOM 1316 O O . HIS A 1 167 ? -10.067 -2.592 5.384 1.00 95.06 167 HIS A O 1
ATOM 1322 N N . ILE A 1 168 ? -9.592 -0.849 4.041 1.00 93.38 168 ILE A N 1
ATOM 1323 C CA . ILE A 1 168 ? -10.143 0.172 4.945 1.00 93.38 168 ILE A CA 1
ATOM 1324 C C . ILE A 1 168 ? -11.633 -0.079 5.207 1.00 93.38 168 ILE A C 1
ATOM 1326 O O . ILE A 1 168 ? -12.051 -0.031 6.363 1.00 93.38 168 ILE A O 1
ATOM 1330 N N . ASP A 1 169 ? -12.413 -0.388 4.169 1.00 94.44 169 ASP A N 1
ATOM 1331 C CA . ASP A 1 169 ? -13.839 -0.706 4.300 1.00 94.44 169 ASP A CA 1
ATOM 1332 C C . ASP A 1 169 ? -14.063 -2.007 5.093 1.00 94.44 169 ASP A C 1
ATOM 1334 O O . ASP A 1 169 ? -14.946 -2.083 5.948 1.00 94.44 169 ASP A O 1
ATOM 1338 N N . GLU A 1 170 ? -13.238 -3.033 4.866 1.00 94.88 170 GLU A N 1
ATOM 1339 C CA . GLU A 1 170 ? -13.316 -4.313 5.581 1.00 94.88 170 GLU A CA 1
ATOM 1340 C C . GLU A 1 170 ? -13.077 -4.164 7.090 1.00 94.88 170 GLU A C 1
ATOM 1342 O O . GLU A 1 170 ? -13.706 -4.864 7.899 1.00 94.88 170 GLU A O 1
ATOM 1347 N N . VAL A 1 171 ? -12.187 -3.253 7.486 1.00 94.62 171 VAL A N 1
ATOM 1348 C CA . VAL A 1 171 ? -11.853 -2.992 8.893 1.00 94.62 171 VAL A CA 1
ATOM 1349 C C . VAL A 1 171 ? -12.594 -1.785 9.483 1.00 94.62 171 VAL A C 1
ATOM 1351 O O . VAL A 1 171 ? -12.376 -1.480 10.653 1.00 94.62 171 VAL A O 1
ATOM 1354 N N . ASP A 1 172 ? -13.506 -1.137 8.747 1.00 95.19 172 ASP A N 1
ATOM 1355 C CA . ASP A 1 172 ? -14.225 0.058 9.215 1.00 95.19 172 ASP A CA 1
ATOM 1356 C C . ASP A 1 172 ? -15.044 -0.240 10.496 1.00 95.19 172 ASP A C 1
ATOM 1358 O O . ASP A 1 172 ? -15.954 -1.081 10.491 1.00 95.19 172 ASP A O 1
ATOM 1362 N N . PRO A 1 173 ? -14.768 0.446 11.625 1.00 96.44 173 PRO A N 1
ATOM 1363 C CA . PRO A 1 173 ? -15.495 0.235 12.870 1.00 96.44 173 PRO A CA 1
ATOM 1364 C C . PRO A 1 173 ? -16.868 0.923 12.921 1.00 96.44 173 PRO A C 1
ATOM 1366 O O . PRO A 1 173 ? -17.580 0.731 13.908 1.00 96.44 173 PRO A O 1
ATOM 1369 N N . LYS A 1 174 ? -17.271 1.726 11.924 1.00 96.12 174 LYS A N 1
ATOM 1370 C CA . LYS A 1 174 ? -18.479 2.576 11.987 1.00 96.12 174 LYS A CA 1
ATOM 1371 C C . LYS A 1 174 ? -19.766 1.817 12.270 1.00 96.12 174 LYS A C 1
ATOM 1373 O O . LYS A 1 174 ? -20.551 2.271 13.099 1.00 96.12 174 LYS A O 1
ATOM 1378 N N . ASP A 1 175 ? -20.001 0.688 11.614 1.00 97.06 175 ASP A N 1
ATOM 1379 C CA . ASP A 1 175 ? -21.253 -0.049 11.815 1.00 97.06 175 ASP A CA 1
ATOM 1380 C C . ASP A 1 175 ? -21.301 -0.706 13.198 1.00 97.06 175 ASP A C 1
ATOM 1382 O O . ASP A 1 175 ? -22.319 -0.629 13.884 1.00 97.06 175 ASP A O 1
ATOM 1386 N N . ALA A 1 176 ? -20.171 -1.238 13.673 1.00 96.94 176 ALA A N 1
ATOM 1387 C CA . ALA A 1 176 ? -20.059 -1.740 15.041 1.00 96.94 176 ALA A CA 1
ATOM 1388 C C . ALA A 1 176 ? -20.183 -0.610 16.084 1.00 96.94 176 ALA A C 1
ATOM 1390 O O . ALA A 1 176 ? -20.761 -0.806 17.154 1.00 96.94 176 ALA A O 1
ATOM 1391 N N . ALA A 1 177 ? -19.681 0.588 15.768 1.00 96.81 177 ALA A N 1
ATOM 1392 C CA . ALA A 1 177 ? -19.812 1.771 16.611 1.00 96.81 177 ALA A CA 1
ATOM 1393 C C . ALA A 1 177 ? -21.270 2.233 16.716 1.00 96.81 177 ALA A C 1
ATOM 1395 O O . ALA A 1 177 ? -21.729 2.543 17.815 1.00 96.81 177 ALA A O 1
ATOM 1396 N N . ARG A 1 178 ? -22.003 2.254 15.593 1.00 97.25 178 ARG A N 1
ATOM 1397 C CA . ARG A 1 178 ? -23.438 2.577 15.548 1.00 97.25 178 ARG A CA 1
ATOM 1398 C C . ARG A 1 178 ? -24.244 1.591 16.382 1.00 97.25 178 ARG A C 1
ATOM 1400 O O . ARG A 1 178 ? -24.960 2.021 17.276 1.00 97.25 178 ARG A O 1
ATOM 1407 N N . ASP A 1 179 ? -24.039 0.292 16.177 1.00 97.19 179 ASP A N 1
ATOM 1408 C CA . ASP A 1 179 ? -24.743 -0.751 16.931 1.00 97.19 179 ASP A CA 1
ATOM 1409 C C . ASP A 1 179 ? -24.492 -0.654 18.450 1.00 97.19 179 ASP A C 1
ATOM 1411 O O . ASP A 1 179 ? -25.413 -0.778 19.264 1.00 97.19 179 ASP A O 1
ATOM 1415 N N . LEU A 1 180 ? -23.246 -0.376 18.856 1.00 97.06 180 LEU A N 1
ATOM 1416 C CA . LEU A 1 180 ? -22.922 -0.115 20.258 1.00 97.06 180 LEU A CA 1
ATOM 1417 C C . LEU A 1 180 ? -23.602 1.165 20.771 1.00 97.06 180 LEU A C 1
ATOM 1419 O O . LEU A 1 180 ? -24.139 1.168 21.880 1.00 97.06 180 LEU A O 1
ATOM 1423 N N . SER A 1 181 ? -23.572 2.244 19.988 1.00 95.88 181 SER A N 1
ATOM 1424 C CA . SER A 1 181 ? -24.155 3.536 20.353 1.00 95.88 181 SER A CA 1
ATOM 1425 C C . SER A 1 181 ? -25.666 3.441 20.554 1.00 95.88 181 SER A C 1
ATOM 1427 O O . SER A 1 181 ? -26.155 3.847 21.610 1.00 95.88 181 SER A O 1
ATOM 1429 N N . ASP A 1 182 ? -26.381 2.826 19.611 1.00 96.12 182 ASP A N 1
ATOM 1430 C CA . ASP A 1 182 ? -27.835 2.651 19.658 1.00 96.12 182 ASP A CA 1
ATOM 1431 C C . ASP A 1 182 ? -28.251 1.891 20.923 1.00 96.12 182 ASP A C 1
ATOM 1433 O O . ASP A 1 182 ? -29.101 2.351 21.690 1.00 96.12 182 ASP A O 1
ATOM 1437 N N . TYR A 1 183 ? -27.555 0.791 21.236 1.00 94.62 183 TYR A N 1
ATOM 1438 C CA . TYR A 1 183 ? -27.790 0.040 22.470 1.00 94.62 183 TYR A CA 1
ATOM 1439 C C . TYR A 1 183 ? -27.575 0.887 23.736 1.00 94.62 183 TYR A C 1
ATOM 1441 O O . TYR A 1 183 ? -28.358 0.806 24.690 1.00 94.62 183 TYR A O 1
ATOM 1449 N N . LEU A 1 184 ? -26.501 1.681 23.780 1.00 93.00 184 LEU A N 1
ATOM 1450 C CA . LEU A 1 184 ? -26.193 2.521 24.938 1.00 93.00 184 LEU A CA 1
ATOM 1451 C C . LEU A 1 184 ? -27.234 3.634 25.119 1.00 93.00 184 LEU A C 1
ATOM 1453 O O . LEU A 1 184 ? -27.655 3.885 26.250 1.00 93.00 184 LEU A O 1
ATOM 1457 N N . VAL A 1 185 ? -27.683 4.261 24.029 1.00 92.81 185 VAL A N 1
ATOM 1458 C CA . VAL A 1 185 ? -28.723 5.301 24.044 1.00 92.81 185 VAL A CA 1
ATOM 1459 C C . VAL A 1 185 ? -30.057 4.735 24.529 1.00 92.81 185 VAL A C 1
ATOM 1461 O O . VAL A 1 185 ? -30.671 5.309 25.432 1.00 92.81 185 VAL A O 1
ATOM 1464 N N . ASP A 1 186 ? -30.479 3.585 24.005 1.00 91.06 186 ASP A N 1
ATOM 1465 C CA . ASP A 1 186 ? -31.727 2.937 24.416 1.00 91.06 186 ASP A CA 1
ATOM 1466 C C . ASP A 1 186 ? -31.698 2.536 25.892 1.00 91.06 186 ASP A C 1
ATOM 1468 O O . ASP A 1 186 ? -32.665 2.752 26.628 1.00 91.06 186 ASP A O 1
ATOM 1472 N N . LYS A 1 187 ? -30.554 2.039 26.379 1.00 84.94 187 LYS A N 1
ATOM 1473 C CA . LYS A 1 187 ? -30.377 1.726 27.802 1.00 84.94 187 LYS A CA 1
ATOM 1474 C C . LYS A 1 187 ? -30.499 2.943 28.708 1.00 84.94 187 LYS A C 1
ATOM 1476 O O . LYS A 1 187 ? -31.010 2.796 29.819 1.00 84.94 187 LYS A O 1
ATOM 1481 N N . VAL A 1 188 ? -30.039 4.112 28.267 1.00 84.00 188 VAL A N 1
ATOM 1482 C CA . VAL A 1 188 ? -30.193 5.366 29.018 1.00 84.00 188 VAL A CA 1
ATOM 1483 C C . VAL A 1 188 ? -31.650 5.826 29.017 1.00 84.00 188 VAL A C 1
ATOM 1485 O O . VAL A 1 188 ? -32.132 6.248 30.060 1.00 84.00 188 VAL A O 1
ATOM 1488 N N . ARG A 1 189 ? -32.365 5.695 27.893 1.00 83.31 189 ARG A N 1
ATOM 1489 C CA . ARG A 1 189 ? -33.778 6.099 27.759 1.00 83.31 189 ARG A CA 1
ATOM 1490 C C . ARG A 1 189 ? -34.770 5.170 28.464 1.00 83.31 189 ARG A C 1
ATOM 1492 O O . ARG A 1 189 ? -35.862 5.600 28.803 1.00 83.31 189 ARG A O 1
ATOM 1499 N N . SER A 1 190 ? -34.408 3.901 28.657 1.00 73.56 190 SER A N 1
ATOM 1500 C CA . SER A 1 190 ? -35.240 2.899 29.345 1.00 73.56 190 SER A CA 1
ATOM 1501 C C . SER A 1 190 ? -35.170 2.947 30.881 1.00 73.56 190 SER A C 1
ATOM 1503 O O . SER A 1 190 ? -35.767 2.095 31.540 1.00 73.56 190 SER A O 1
ATOM 1505 N N . LYS A 1 191 ? -34.392 3.881 31.440 1.00 56.25 191 LYS A N 1
ATOM 1506 C CA . LYS A 1 191 ? -34.293 4.153 32.879 1.00 56.25 191 LYS A CA 1
ATOM 1507 C C . LYS A 1 191 ? -35.138 5.360 33.247 1.00 56.25 191 LYS A C 1
ATOM 1509 O O . LYS A 1 191 ? -35.687 5.323 34.367 1.00 56.25 191 LYS A O 1
#

Mean predicted aligned error: 5.15 Å

Solvent-accessible surface area (backbone atoms only — not comparable to full-atom values): 10094 Å² total; per-residue (Å²): 108,68,71,59,51,54,50,51,52,51,53,50,45,53,47,55,53,52,54,51,55,57,52,59,69,37,70,72,37,62,44,72,70,38,22,54,37,39,50,55,22,48,56,25,44,53,48,35,42,51,52,50,54,26,39,50,49,19,53,61,40,41,46,68,24,50,52,49,50,64,73,54,71,60,93,64,97,42,74,67,59,46,45,52,38,46,52,52,19,37,51,37,53,70,63,41,62,69,44,76,21,66,59,58,39,53,40,54,54,53,50,44,54,46,37,54,50,45,51,56,44,48,52,56,58,71,68,52,91,43,53,84,55,94,41,26,69,62,39,50,53,45,51,50,52,49,52,51,49,56,48,53,51,52,50,47,53,51,49,39,57,52,50,52,52,52,53,51,61,75,28,52,35,62,66,40,45,48,58,37,47,54,54,54,53,52,58,61,73,76,107

pLDDT: mean 91.65, std 8.45, range [50.16, 97.81]

Secondary structure (DSSP, 8-state):
-HHHHHHHHHHHHHHHHHHHHHHTTSGGGTSHHHHHHHHHHHHHHHHHHHHHHHHHHHHHHHHHHHHHHHHS-S--SSHHHHHHHHHHHHHHHHH-----SHHHHHHHHHHHHHHHHHHHHHHHHHT-S-TTTTTHHHHHHHHHHHHHHHHHHHHHHHHHHHHHHHHHHHT--HHHHHHHHHHHHHHHHT-

Sequence (191 aa):
MFENDVKAAREAATKVKSENEELGKLKAVRVGEGGKKYKVFKEKVDAYVQYVDDLIVSVNSTYEAKDECGTRTSIVSSIKQYKRNIEECLQALKEVKETPNTDVKAYVSKMIYHYESLVSVVDKMASFSDPYGDQYSQYSALSSKRSDIVSDMGDTLSDYNSNINKHIDEVDPKDAARDLSDYLVDKVRSK